Protein AF-A0A2H3B1G1-F1 (afdb_monomer_lite)

Sequence (185 aa):
MVCLNQGTKRAFAKNARSRIRTQRKTIHRVDGSRALELRNPSAGGSNTTQSPPKVAKVDPMIALGVRAKRIEFDFKNYIDTDPVAYTRSLMRKYFSDCVHQGRMDVFTLPLDRLYEWRHSYEEVLAEVLQVEGCTPRRDSVQKAGQPLFDTIRYLEDIWCSVIEGPAALRTAYNKKLLAWQRATQ

Secondary structure (DSSP, 8-state):
--------------------------------------------------PPP------HHHHHHHHHHHHHHHHHHHH-S-HHHHHHHHHHHHHH-TTTTT-THHHHHHHHHHHHHHHHHHHHHHHHHHHH-S-HHHHHHHHHHHHHHHHHHHHHHHHHHHHT-HHHHHHHHHTT-SHHHHTT-

Structure (mmCIF, N/CA/C/O backbone):
data_AF-A0A2H3B1G1-F1
#
_entry.id   AF-A0A2H3B1G1-F1
#
loop_
_atom_site.group_PDB
_atom_site.id
_atom_site.type_symbol
_atom_site.label_atom_id
_atom_site.label_alt_id
_atom_site.label_comp_id
_atom_site.label_asym_id
_atom_site.label_entity_id
_atom_site.label_seq_id
_atom_site.pdbx_PDB_ins_code
_atom_site.Cartn_x
_atom_site.Cartn_y
_atom_site.Cartn_z
_atom_site.occupancy
_atom_site.B_iso_or_equiv
_atom_site.auth_seq_id
_atom_site.auth_comp_id
_atom_site.auth_asym_id
_atom_site.auth_atom_id
_atom_site.pdbx_PDB_model_num
ATOM 1 N N . MET A 1 1 ? -12.309 27.729 3.769 1.00 40.56 1 MET A N 1
ATOM 2 C CA . MET A 1 1 ? -13.686 27.514 3.278 1.00 40.56 1 MET A CA 1
ATOM 3 C C . MET A 1 1 ? -13.783 28.091 1.874 1.00 40.56 1 MET A C 1
ATOM 5 O O . MET A 1 1 ? -13.916 29.296 1.740 1.00 40.56 1 MET A O 1
ATOM 9 N N . VAL A 1 2 ? -13.631 27.253 0.846 1.00 35.31 2 VAL A N 1
ATOM 10 C CA . VAL A 1 2 ? -13.865 27.597 -0.569 1.00 35.31 2 VAL A CA 1
ATOM 11 C C . VAL A 1 2 ? -14.474 26.353 -1.218 1.00 35.31 2 VAL A C 1
ATOM 13 O O . VAL A 1 2 ? -13.995 25.248 -0.970 1.00 35.31 2 VAL A O 1
ATOM 16 N N . CYS A 1 3 ? -15.545 26.524 -1.988 1.00 30.36 3 CYS A N 1
ATOM 17 C CA . CYS A 1 3 ? -16.244 25.452 -2.699 1.00 30.36 3 CYS A CA 1
ATOM 18 C C . CYS A 1 3 ? -16.105 25.630 -4.220 1.00 30.36 3 CYS A C 1
ATOM 20 O O . CYS A 1 3 ? -15.747 26.716 -4.669 1.00 30.36 3 CYS A O 1
ATOM 22 N N . LEU A 1 4 ? -16.527 24.596 -4.967 1.00 36.50 4 LEU A N 1
ATOM 23 C CA . LEU A 1 4 ? -16.663 24.518 -6.437 1.00 36.50 4 LEU A CA 1
ATOM 24 C C . LEU A 1 4 ? -15.325 24.279 -7.175 1.00 36.50 4 LEU A C 1
ATOM 26 O O . LEU A 1 4 ? -14.328 24.935 -6.916 1.00 36.50 4 LEU A O 1
ATOM 30 N N . ASN A 1 5 ? -15.244 23.319 -8.103 1.00 32.81 5 ASN A N 1
ATOM 31 C CA . ASN A 1 5 ? -16.170 23.219 -9.236 1.00 32.81 5 ASN A CA 1
ATOM 32 C C . ASN A 1 5 ? -16.534 21.787 -9.695 1.00 32.81 5 ASN A C 1
ATOM 34 O O . ASN A 1 5 ? -15.877 20.814 -9.339 1.00 32.81 5 ASN A O 1
ATOM 38 N N . GLN A 1 6 ? -17.602 21.679 -10.496 1.00 35.19 6 GLN A N 1
ATOM 39 C CA . GLN A 1 6 ? -18.158 20.428 -11.044 1.00 35.19 6 GLN A CA 1
ATOM 40 C C . GLN A 1 6 ? -17.915 20.280 -12.563 1.00 35.19 6 GLN A C 1
ATOM 42 O O . GLN A 1 6 ? -17.746 21.274 -13.263 1.00 35.19 6 GLN A O 1
ATOM 47 N N . GLY A 1 7 ? -18.047 19.050 -13.084 1.00 32.19 7 GLY A N 1
ATOM 48 C CA . 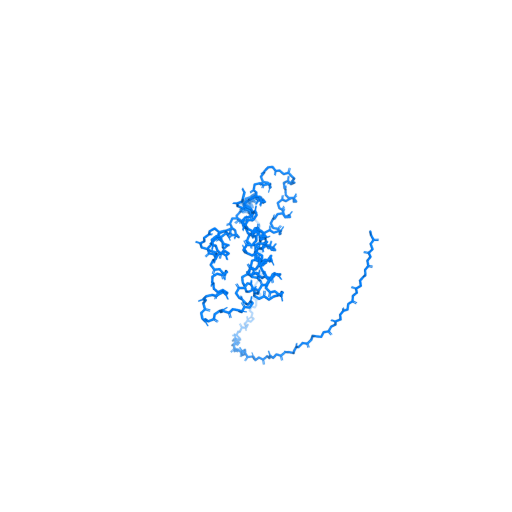GLY A 1 7 ? -18.162 18.731 -14.523 1.00 32.19 7 GLY A CA 1
ATOM 49 C C . GLY A 1 7 ? -16.997 17.874 -15.053 1.00 32.19 7 GLY A C 1
ATOM 50 O O . GLY A 1 7 ? -15.863 18.096 -14.666 1.00 32.19 7 GLY A O 1
ATOM 51 N N . THR A 1 8 ? -17.178 16.884 -15.940 1.00 36.53 8 THR A N 1
ATOM 52 C CA . THR A 1 8 ? -18.291 16.652 -16.888 1.00 36.53 8 THR A CA 1
ATOM 53 C C . THR A 1 8 ? -18.514 15.150 -17.191 1.00 36.53 8 THR A C 1
ATOM 55 O O . THR A 1 8 ? -17.660 14.309 -16.941 1.00 36.53 8 THR A O 1
ATOM 58 N N . LYS A 1 9 ? -19.705 14.813 -17.710 1.00 37.31 9 LYS A N 1
ATOM 59 C CA . LYS A 1 9 ? -20.263 13.461 -17.946 1.00 37.31 9 LYS A CA 1
ATOM 60 C C . LYS A 1 9 ? -19.801 12.798 -19.261 1.00 37.31 9 LYS A C 1
ATOM 62 O O . LYS A 1 9 ? -19.674 13.510 -20.254 1.00 37.31 9 LYS A O 1
ATOM 67 N N . ARG A 1 10 ? -19.795 11.449 -19.306 1.00 36.09 10 ARG A N 1
ATOM 68 C CA . ARG A 1 10 ? -20.425 10.528 -20.314 1.00 36.09 10 ARG A CA 1
ATOM 69 C C . ARG A 1 10 ? -19.930 9.085 -20.047 1.00 36.09 10 ARG A C 1
ATOM 71 O O . ARG A 1 10 ? -18.734 8.860 -20.020 1.00 36.09 10 ARG A O 1
ATOM 78 N N . ALA A 1 11 ? -20.761 8.126 -19.630 1.00 32.47 11 ALA A N 1
ATOM 79 C CA . ALA A 1 11 ? -21.815 7.417 -20.377 1.00 32.47 11 ALA A CA 1
ATOM 80 C C . ALA A 1 11 ? -21.283 6.397 -21.411 1.00 32.47 11 ALA A C 1
ATOM 82 O O . ALA A 1 11 ? -20.937 6.775 -22.525 1.00 32.47 11 ALA A O 1
ATOM 83 N N . PHE A 1 12 ? -21.336 5.103 -21.064 1.00 33.72 12 PHE A N 1
ATOM 84 C CA . PHE A 1 12 ? -21.335 3.979 -22.012 1.00 33.72 12 PHE A CA 1
ATOM 85 C C . PHE A 1 12 ? -22.425 2.958 -21.653 1.00 33.72 12 PHE A C 1
ATOM 87 O O . PHE A 1 12 ? -22.988 2.988 -20.557 1.00 33.72 12 PHE A O 1
ATOM 94 N N . ALA A 1 13 ? -22.825 2.154 -22.639 1.00 36.69 13 ALA A N 1
ATOM 95 C CA . ALA A 1 13 ? -24.194 1.658 -22.741 1.00 36.69 13 ALA A CA 1
ATOM 96 C C . ALA A 1 13 ? -24.445 0.232 -22.216 1.00 36.69 13 ALA A C 1
ATOM 98 O O . ALA A 1 13 ? -23.561 -0.612 -22.102 1.00 36.69 13 ALA A O 1
ATOM 99 N N . LYS A 1 14 ? -25.735 -0.010 -21.961 1.00 35.72 14 LYS A N 1
ATOM 100 C CA . LYS A 1 14 ? -26.373 -1.283 -21.604 1.00 35.72 14 LYS A CA 1
ATOM 101 C C . LYS A 1 14 ? -25.996 -2.417 -22.565 1.00 35.72 14 LYS A C 1
ATOM 103 O O . LYS A 1 14 ? -26.022 -2.222 -23.777 1.00 35.72 14 LYS A O 1
ATOM 108 N N . ASN A 1 15 ? -25.909 -3.640 -22.045 1.00 33.50 15 ASN A N 1
ATOM 109 C CA . ASN A 1 15 ? -26.398 -4.799 -22.790 1.00 33.50 15 ASN A CA 1
ATOM 110 C C . ASN A 1 15 ? -27.059 -5.805 -21.839 1.00 33.50 15 ASN A C 1
ATOM 112 O O . ASN A 1 15 ? -26.590 -6.012 -20.724 1.00 33.50 15 ASN A O 1
ATOM 116 N N . ALA A 1 16 ? -28.181 -6.384 -22.260 1.00 33.97 16 ALA A N 1
ATOM 117 C CA . ALA A 1 16 ? -29.028 -7.229 -21.426 1.00 33.97 16 ALA A CA 1
ATOM 118 C C . ALA A 1 16 ? -29.333 -8.539 -22.151 1.00 33.97 16 ALA A C 1
ATOM 120 O O . ALA A 1 16 ? -29.707 -8.523 -23.323 1.00 33.97 16 ALA A O 1
ATOM 121 N N . ARG A 1 17 ? -29.253 -9.673 -21.445 1.00 34.91 17 ARG A N 1
ATOM 122 C CA . ARG A 1 17 ? -29.875 -10.928 -21.887 1.00 34.91 17 ARG A CA 1
ATOM 123 C C . ARG A 1 17 ? -30.596 -11.605 -20.731 1.00 34.91 17 ARG A C 1
ATOM 125 O O . ARG A 1 17 ? -30.038 -11.828 -19.664 1.00 34.91 17 ARG A O 1
ATOM 132 N N . SER A 1 18 ? -31.868 -11.885 -20.972 1.00 32.12 18 SER A N 1
ATOM 133 C CA . SER A 1 18 ? -32.797 -12.509 -20.042 1.00 32.12 18 SER A CA 1
ATOM 134 C C . SER A 1 18 ? -32.655 -14.031 -20.027 1.00 32.12 18 SER A C 1
ATOM 136 O O . SER A 1 18 ? -32.264 -14.638 -21.024 1.00 32.12 18 SER A O 1
ATOM 138 N N . ARG A 1 19 ? -33.107 -14.654 -18.932 1.00 35.88 19 ARG A N 1
ATOM 139 C CA . ARG A 1 19 ? -33.853 -15.923 -18.976 1.00 35.88 19 ARG A CA 1
ATOM 140 C C . ARG A 1 19 ? -34.669 -16.105 -17.695 1.00 35.88 19 ARG A C 1
ATOM 142 O O . ARG A 1 19 ? -34.191 -16.624 -16.695 1.00 35.88 19 ARG A O 1
ATOM 149 N N . ILE A 1 20 ? -35.926 -15.669 -17.749 1.00 38.38 20 ILE A N 1
ATOM 150 C CA . ILE A 1 20 ? -36.956 -16.050 -16.775 1.00 38.38 20 ILE A CA 1
ATOM 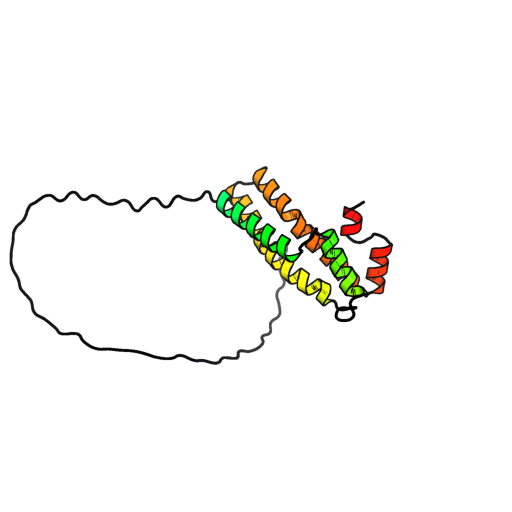151 C C . ILE A 1 20 ? -37.463 -17.438 -17.181 1.00 38.38 20 ILE A C 1
ATOM 153 O O . ILE A 1 20 ? -37.774 -17.647 -18.355 1.00 38.38 20 ILE A O 1
ATOM 157 N N . ARG A 1 21 ? -37.586 -18.376 -16.233 1.00 33.38 21 ARG A N 1
ATOM 158 C CA . ARG A 1 21 ? -38.324 -19.629 -16.450 1.00 33.38 21 ARG A CA 1
ATOM 159 C C . ARG A 1 21 ? -39.457 -19.746 -15.437 1.00 33.38 21 ARG A C 1
ATOM 161 O O . ARG A 1 21 ? -39.240 -19.962 -14.252 1.00 33.38 21 ARG A O 1
ATOM 168 N N . THR A 1 22 ? -40.668 -19.571 -15.943 1.00 34.38 22 THR A N 1
ATOM 169 C CA . THR A 1 22 ? -41.932 -19.617 -15.208 1.00 34.38 22 THR A CA 1
ATOM 170 C C . THR A 1 22 ? -42.255 -21.027 -14.717 1.00 34.38 22 THR A C 1
ATOM 172 O O . THR A 1 22 ? -42.215 -21.959 -15.517 1.00 34.38 22 THR A O 1
ATOM 175 N N . GLN A 1 23 ? -42.734 -21.162 -13.477 1.00 36.22 23 GLN A N 1
ATOM 176 C CA . GLN A 1 23 ? -43.842 -22.074 -13.167 1.00 36.22 23 GLN A CA 1
ATOM 177 C C . GLN A 1 23 ? -44.813 -21.414 -12.178 1.00 36.22 23 GLN A C 1
ATOM 179 O O . GLN A 1 23 ? -44.450 -21.064 -11.061 1.00 36.22 23 GLN A O 1
ATOM 184 N N . ARG A 1 24 ? -46.068 -21.255 -12.612 1.00 35.94 24 ARG A N 1
ATOM 185 C CA . ARG A 1 24 ? -47.236 -21.058 -11.742 1.00 35.94 24 ARG A CA 1
ATOM 186 C C . ARG A 1 24 ? -47.949 -22.403 -11.627 1.00 35.94 24 ARG A C 1
ATOM 188 O O . ARG A 1 24 ? -48.103 -23.075 -12.645 1.00 35.94 24 ARG A O 1
ATOM 195 N N . LYS A 1 25 ? -48.475 -22.733 -10.446 1.00 36.16 25 LYS A N 1
ATOM 196 C CA . LYS A 1 25 ? -49.531 -23.744 -10.311 1.00 36.16 25 LYS A CA 1
ATOM 197 C C . LYS A 1 25 ? -50.604 -23.278 -9.318 1.00 36.16 25 LYS A C 1
ATOM 199 O O . LYS A 1 25 ? -50.438 -23.359 -8.109 1.00 36.16 25 LYS A O 1
ATOM 204 N N . THR A 1 26 ? -51.680 -22.734 -9.876 1.00 37.62 26 THR A N 1
ATOM 205 C CA . THR A 1 26 ? -53.036 -22.611 -9.300 1.00 37.62 26 THR A CA 1
ATOM 206 C C . THR A 1 26 ? -53.774 -23.953 -9.552 1.00 37.62 26 THR A C 1
ATOM 208 O O . THR A 1 26 ? -53.271 -24.754 -10.338 1.00 37.62 26 THR A O 1
ATOM 211 N N . ILE A 1 27 ? -54.924 -24.334 -8.978 1.00 38.75 27 ILE A N 1
ATOM 212 C CA . ILE A 1 27 ? -55.975 -23.710 -8.134 1.00 38.75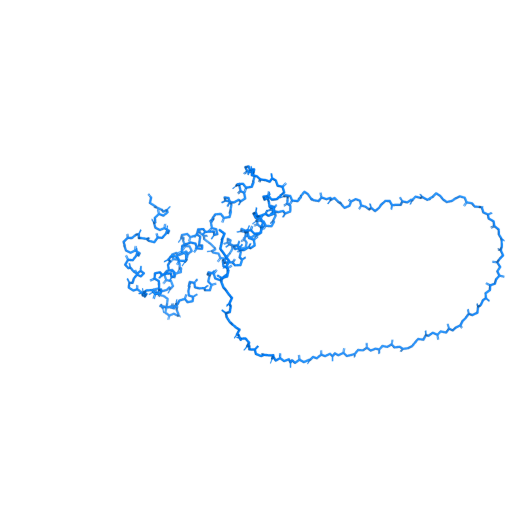 27 ILE A CA 1
ATOM 213 C C . ILE A 1 27 ? -56.245 -24.710 -6.955 1.00 38.75 27 ILE A C 1
ATOM 215 O O . ILE A 1 27 ? -55.791 -25.846 -7.037 1.00 38.75 27 ILE A O 1
ATOM 219 N N . HIS A 1 28 ? -56.825 -24.378 -5.790 1.00 31.70 28 HIS A N 1
ATOM 220 C CA . HIS A 1 28 ? -58.281 -24.374 -5.538 1.00 31.70 28 HIS A CA 1
ATOM 221 C C . HIS A 1 28 ? -58.646 -23.742 -4.180 1.00 31.70 28 HIS A C 1
ATOM 223 O O . HIS A 1 28 ? -58.172 -24.172 -3.133 1.00 31.70 28 HIS A O 1
ATOM 229 N N . ARG A 1 29 ? -59.572 -22.773 -4.210 1.00 38.09 29 ARG A N 1
ATOM 230 C CA . ARG A 1 29 ? -60.494 -22.495 -3.097 1.00 38.09 29 ARG A CA 1
ATOM 231 C C . ARG A 1 29 ? -61.675 -23.459 -3.216 1.00 38.09 29 ARG A C 1
ATOM 233 O O . ARG A 1 29 ? -62.168 -23.659 -4.325 1.00 38.09 29 ARG A O 1
ATOM 240 N N . VAL A 1 30 ? -62.165 -23.954 -2.085 1.00 38.44 30 VAL A N 1
ATOM 241 C CA . VAL A 1 30 ? -63.553 -24.400 -1.924 1.00 38.44 30 VAL A CA 1
ATOM 242 C C . VAL A 1 30 ? -64.118 -23.639 -0.730 1.00 38.44 30 VAL A C 1
ATOM 244 O O . VAL A 1 30 ? -63.452 -23.511 0.297 1.00 38.44 30 VAL A O 1
ATOM 247 N N . ASP A 1 31 ? -65.295 -23.059 -0.933 1.00 40.84 31 ASP A N 1
ATOM 248 C CA . ASP A 1 31 ? -66.056 -22.307 0.065 1.00 40.84 31 ASP A CA 1
ATOM 249 C C . ASP A 1 31 ? -66.841 -23.278 0.966 1.00 40.84 31 ASP A C 1
ATOM 251 O O . ASP A 1 31 ? -67.176 -24.380 0.527 1.00 40.84 31 ASP A O 1
ATOM 255 N N . GLY A 1 32 ? -67.108 -22.918 2.224 1.00 33.94 32 GLY A N 1
ATOM 256 C CA . GLY A 1 32 ? -67.465 -23.921 3.237 1.00 33.94 32 GLY A CA 1
ATOM 257 C C . GLY A 1 32 ? -68.030 -23.392 4.554 1.00 33.94 32 GLY A C 1
ATOM 258 O O . GLY A 1 32 ? -67.445 -23.633 5.600 1.00 33.94 32 GLY A O 1
ATOM 259 N N . SER A 1 33 ? -69.173 -22.709 4.470 1.00 39.25 33 SER A N 1
ATOM 260 C CA . SER A 1 33 ? -70.272 -22.627 5.455 1.00 39.25 33 SER A CA 1
ATOM 261 C C . SER A 1 33 ? -70.010 -22.496 6.971 1.00 39.25 33 SER A C 1
ATOM 263 O O . SER A 1 33 ? -69.391 -23.320 7.634 1.00 39.25 33 SER A O 1
ATOM 265 N N . ARG A 1 34 ? -70.698 -21.499 7.544 1.00 42.62 34 ARG A N 1
ATOM 266 C CA . ARG A 1 34 ? -70.934 -21.261 8.982 1.00 42.62 34 ARG A CA 1
ATOM 267 C C . ARG A 1 34 ? -71.321 -22.514 9.789 1.00 42.62 34 ARG A C 1
ATOM 269 O O . ARG A 1 34 ? -72.229 -23.238 9.392 1.00 42.62 34 ARG A O 1
ATOM 276 N N . ALA A 1 35 ? -70.835 -22.567 11.029 1.00 38.06 35 ALA A N 1
ATOM 277 C CA . ALA A 1 35 ? -71.589 -23.064 12.182 1.00 38.06 35 ALA A CA 1
ATOM 278 C C . ALA A 1 35 ? -71.460 -22.057 13.345 1.00 38.06 35 ALA A C 1
ATOM 280 O O . ALA A 1 35 ? -70.411 -21.434 13.514 1.00 38.06 35 ALA A O 1
ATOM 281 N N . LEU A 1 36 ? -72.545 -21.851 14.095 1.00 45.59 36 LEU A N 1
ATOM 282 C CA . LEU A 1 36 ? -72.667 -20.896 15.204 1.00 45.59 36 LEU A CA 1
ATOM 283 C C . LEU A 1 36 ? -73.111 -21.662 16.458 1.00 45.59 36 LEU A C 1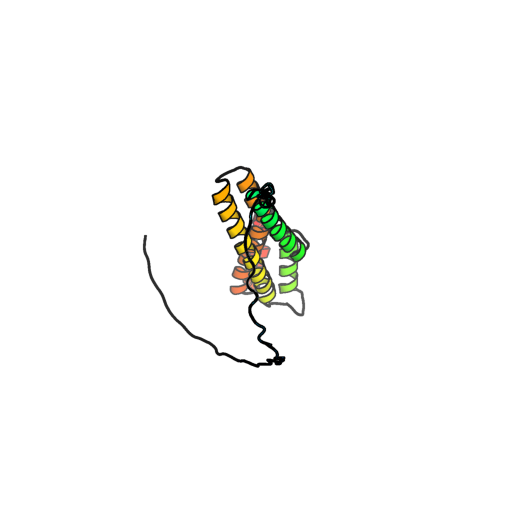
ATOM 285 O O . LEU A 1 36 ? -74.284 -21.997 16.562 1.00 45.59 36 LEU A O 1
ATOM 289 N N . GLU A 1 37 ? -72.205 -21.881 17.410 1.00 39.75 37 GLU A N 1
ATOM 290 C CA . GLU A 1 37 ? -72.508 -22.300 18.790 1.00 39.75 37 GLU A CA 1
ATOM 291 C C . GLU A 1 37 ? -71.512 -21.558 19.705 1.00 39.75 37 GLU A C 1
ATOM 293 O O . GLU A 1 37 ? -70.307 -21.604 19.483 1.00 39.75 37 GLU A O 1
ATOM 298 N N . LEU A 1 38 ? -71.954 -20.560 20.476 1.00 36.19 38 LEU A N 1
ATOM 299 C CA . LEU A 1 38 ? -72.588 -20.624 21.804 1.00 36.19 38 LEU A CA 1
ATOM 300 C C . LEU A 1 38 ? -71.578 -20.676 22.976 1.00 36.19 38 LEU A C 1
ATOM 302 O O . LEU A 1 38 ? -70.715 -21.537 23.058 1.00 36.19 38 LEU A O 1
ATOM 306 N N . ARG A 1 39 ? -71.745 -19.687 23.872 1.00 36.47 39 ARG A N 1
ATOM 307 C CA . ARG A 1 39 ? -71.295 -19.549 25.281 1.00 36.47 39 ARG A CA 1
ATOM 308 C C . ARG A 1 39 ? -70.820 -20.849 25.976 1.00 36.47 39 ARG A C 1
ATOM 310 O O . ARG A 1 39 ? -71.464 -21.874 25.828 1.00 36.47 39 ARG A O 1
ATOM 317 N N . ASN A 1 40 ? -69.844 -20.851 26.898 1.00 42.78 40 ASN A N 1
ATOM 318 C CA . ASN A 1 40 ? -69.600 -19.886 27.997 1.00 42.78 40 ASN A CA 1
ATOM 319 C C . ASN A 1 40 ? -68.160 -20.044 28.611 1.00 42.78 40 ASN A C 1
ATOM 321 O O . ASN A 1 40 ? -67.376 -20.818 28.069 1.00 42.78 40 ASN A O 1
ATOM 325 N N . PRO A 1 41 ? -67.757 -19.305 29.677 1.00 59.38 41 PRO A N 1
ATOM 326 C CA . PRO A 1 41 ? -66.338 -19.043 29.989 1.00 59.38 41 PRO A CA 1
ATOM 327 C C . PRO A 1 41 ? -65.686 -19.908 31.094 1.00 59.38 41 PRO A C 1
ATOM 329 O O . PRO A 1 41 ? -66.362 -20.605 31.844 1.00 59.38 41 PRO A O 1
ATOM 332 N N . SER A 1 42 ? -64.380 -19.652 31.285 1.00 42.00 42 SER A N 1
ATOM 333 C CA . SER A 1 42 ? -63.558 -19.861 32.499 1.00 42.00 42 SER A CA 1
ATOM 334 C C . SER A 1 42 ? -62.736 -21.155 32.612 1.00 42.00 42 SER A C 1
ATOM 336 O O . SER A 1 42 ? -63.229 -22.192 33.039 1.00 42.00 42 SER A O 1
ATOM 338 N N . ALA A 1 43 ? -61.428 -21.030 32.359 1.00 36.53 43 ALA A N 1
ATOM 339 C CA . ALA A 1 43 ? -60.353 -21.696 33.103 1.00 36.53 43 ALA A CA 1
ATOM 340 C C . ALA A 1 43 ? -59.039 -20.927 32.862 1.00 36.53 43 ALA A C 1
ATOM 342 O O . ALA A 1 43 ? -58.790 -20.458 31.751 1.00 36.53 43 ALA A O 1
ATOM 343 N N . GLY A 1 44 ? -58.218 -20.741 33.898 1.00 44.41 44 GLY A N 1
ATOM 344 C CA . GLY A 1 44 ? -57.012 -19.916 33.810 1.00 44.41 44 GLY A CA 1
ATOM 345 C C . GLY A 1 44 ? -55.892 -20.565 32.993 1.00 44.41 44 GLY A C 1
ATOM 346 O O . GLY A 1 44 ? -55.482 -21.685 33.281 1.00 44.41 44 GLY A O 1
ATOM 347 N N . GLY A 1 45 ? -55.345 -19.822 32.031 1.00 34.62 45 GLY A N 1
ATOM 348 C CA . GLY A 1 45 ? -54.046 -20.094 31.421 1.00 34.62 45 GLY A CA 1
ATOM 349 C C . GLY A 1 45 ? -53.117 -18.919 31.696 1.00 34.62 45 GLY A C 1
ATOM 350 O O . GLY A 1 45 ? -53.399 -17.804 31.261 1.00 34.62 45 GLY A O 1
ATOM 351 N N . SER A 1 46 ? -52.030 -19.144 32.438 1.00 42.25 46 SER A N 1
ATOM 352 C CA . SER A 1 46 ? -51.022 -18.107 32.671 1.00 42.25 46 SER A CA 1
ATOM 353 C C . SER A 1 46 ? -50.458 -17.620 31.342 1.00 42.25 46 SER A C 1
ATOM 355 O O . SER A 1 46 ? -49.871 -18.402 30.593 1.00 42.25 46 SER A O 1
ATOM 357 N N . ASN A 1 47 ? -50.566 -16.315 31.088 1.00 38.78 47 ASN A N 1
ATOM 358 C CA . ASN A 1 47 ? -49.826 -15.646 30.025 1.00 38.78 47 ASN A CA 1
ATOM 359 C C . ASN A 1 47 ? -48.335 -15.630 30.391 1.00 38.78 47 ASN A C 1
ATOM 361 O O . ASN A 1 47 ? -47.796 -14.609 30.819 1.00 38.78 47 ASN A O 1
ATOM 365 N N . THR A 1 48 ? -47.655 -16.763 30.214 1.00 45.72 48 THR A N 1
ATOM 366 C CA . THR A 1 48 ? -46.195 -16.808 30.169 1.00 45.72 48 THR A CA 1
ATOM 367 C C . THR A 1 48 ? -45.771 -16.180 28.850 1.00 45.72 48 THR A C 1
ATOM 369 O O . THR A 1 48 ? -45.463 -16.869 27.878 1.00 45.72 48 THR A O 1
ATOM 372 N N . THR A 1 49 ? -45.794 -14.847 28.811 1.00 46.31 49 THR A N 1
ATOM 373 C CA . THR A 1 49 ? -45.186 -14.052 27.750 1.00 46.31 49 THR A CA 1
ATOM 374 C C . THR A 1 49 ? -43.715 -14.437 27.696 1.00 46.31 49 THR A C 1
ATOM 376 O O . THR A 1 49 ? -42.913 -13.941 28.488 1.00 46.31 49 THR A O 1
ATOM 379 N N . GLN A 1 50 ? -43.359 -15.350 26.789 1.00 52.50 50 GLN A N 1
ATOM 380 C CA . GLN A 1 50 ? -41.967 -15.633 26.478 1.00 52.50 50 GLN A CA 1
ATOM 381 C C . GLN A 1 50 ? -41.367 -14.335 25.951 1.00 52.50 50 GLN A C 1
ATOM 383 O O . GLN A 1 50 ? -41.616 -13.921 24.818 1.00 52.50 50 GLN A O 1
ATOM 388 N N . SER A 1 51 ? -40.601 -13.667 26.809 1.00 61.03 51 SER A N 1
ATOM 389 C CA . SER A 1 51 ? -39.739 -12.576 26.396 1.00 61.03 51 SER A CA 1
ATOM 390 C C . SER A 1 51 ? -38.848 -13.098 25.265 1.00 61.03 51 SER A C 1
ATOM 392 O O . SER A 1 51 ? -38.300 -14.199 25.395 1.00 61.03 51 SER A O 1
ATOM 394 N N . PRO A 1 52 ? -38.705 -12.359 24.146 1.00 63.09 52 PRO A N 1
ATOM 395 C CA . PRO A 1 52 ? -37.831 -12.784 23.064 1.00 63.09 52 PRO A CA 1
ATOM 396 C C . PRO A 1 52 ? -36.446 -13.099 23.636 1.00 63.09 52 PRO A C 1
ATOM 398 O O . PRO A 1 52 ? -35.985 -12.345 24.506 1.00 63.09 52 PRO A O 1
ATOM 401 N N . PRO A 1 53 ? -35.779 -14.181 23.193 1.00 61.81 53 PRO A N 1
ATOM 402 C CA . PRO A 1 53 ? -34.452 -14.506 23.692 1.00 61.81 53 PRO A CA 1
ATOM 403 C C . PRO A 1 53 ? -33.570 -13.270 23.533 1.00 61.81 53 PRO A C 1
ATOM 405 O O . PRO A 1 53 ? -33.478 -12.710 22.438 1.00 61.81 53 PRO A O 1
ATOM 408 N N . LYS A 1 54 ? -32.965 -12.808 24.638 1.00 61.41 54 LYS A N 1
ATOM 409 C CA . LYS A 1 54 ? -32.043 -11.668 24.617 1.00 61.41 54 LYS A CA 1
ATOM 410 C C . LYS A 1 54 ? -30.904 -12.017 23.666 1.00 61.41 54 LYS A C 1
ATOM 412 O O . LYS A 1 54 ? -29.964 -12.704 24.059 1.00 61.41 54 LYS A O 1
ATOM 417 N N . VAL A 1 55 ? -30.982 -11.522 22.432 1.00 59.69 55 VAL A N 1
ATOM 418 C CA . VAL A 1 55 ? -29.849 -11.512 21.512 1.00 59.69 55 VAL A CA 1
ATOM 419 C C . VAL A 1 55 ? -28.751 -10.754 22.240 1.00 59.69 55 VAL A C 1
ATOM 421 O O . VAL A 1 55 ? -28.904 -9.563 22.529 1.00 59.69 55 VAL A O 1
ATOM 424 N N . ALA A 1 56 ? -27.689 -11.464 22.618 1.00 59.94 56 ALA A N 1
ATOM 425 C CA . ALA A 1 56 ? -26.556 -10.855 23.285 1.00 59.94 56 ALA A CA 1
ATOM 426 C C . ALA A 1 56 ? -26.009 -9.775 22.348 1.00 59.94 56 ALA A C 1
ATOM 428 O O . ALA A 1 56 ? -25.524 -10.081 21.258 1.00 59.94 56 ALA A O 1
ATOM 429 N N . LYS A 1 57 ? -26.144 -8.505 22.746 1.00 73.06 57 LYS A N 1
ATOM 430 C CA . LYS A 1 57 ? -25.533 -7.400 22.011 1.00 73.06 57 LYS A CA 1
ATOM 431 C C . LYS A 1 57 ? -24.026 -7.592 22.114 1.00 73.06 57 LYS A C 1
ATOM 433 O O . LYS A 1 57 ? -23.451 -7.350 23.171 1.00 73.06 57 LYS A O 1
ATOM 438 N N . VAL A 1 58 ? -23.422 -8.079 21.033 1.00 77.38 58 VAL A N 1
ATOM 439 C CA . VAL A 1 58 ? -21.968 -8.127 20.884 1.00 77.38 58 VAL A CA 1
ATOM 440 C C . VAL A 1 58 ? -21.453 -6.704 21.076 1.00 77.38 58 VAL A C 1
ATOM 442 O O . VAL A 1 58 ? -22.013 -5.770 20.500 1.00 77.38 58 VAL A O 1
ATOM 445 N N . ASP A 1 59 ? -20.421 -6.544 21.905 1.00 88.62 59 ASP A N 1
ATOM 446 C CA . ASP A 1 59 ? -19.720 -5.270 22.072 1.00 88.62 59 ASP A CA 1
ATOM 447 C C . ASP A 1 59 ? -19.335 -4.734 20.676 1.00 88.62 59 ASP A C 1
ATOM 449 O O . ASP A 1 59 ? -18.626 -5.438 19.940 1.00 88.62 59 ASP A O 1
ATOM 453 N N . PRO A 1 60 ? -19.793 -3.526 20.281 1.00 90.12 60 PRO A N 1
ATOM 454 C CA . PRO A 1 60 ? -19.472 -2.943 18.982 1.00 90.12 60 PRO A CA 1
ATOM 455 C C . PRO A 1 60 ? -17.970 -2.943 18.689 1.00 90.12 60 PRO A C 1
ATOM 457 O O . PRO A 1 60 ? -17.564 -3.198 17.556 1.00 90.12 60 PRO A O 1
ATOM 460 N N . MET A 1 61 ? -17.129 -2.756 19.709 1.00 91.25 61 MET A N 1
ATOM 461 C CA . MET A 1 61 ? -15.683 -2.746 19.535 1.00 91.25 61 MET A CA 1
ATOM 462 C C . MET A 1 61 ? -15.085 -4.147 19.329 1.00 91.25 61 MET A C 1
ATOM 464 O O . MET A 1 61 ? -14.068 -4.289 18.647 1.00 91.25 61 MET A O 1
ATOM 468 N N . ILE A 1 62 ? -15.722 -5.211 19.834 1.00 91.38 62 ILE A N 1
ATOM 469 C CA . ILE A 1 62 ? -15.354 -6.590 19.464 1.00 91.38 62 ILE A CA 1
ATOM 470 C C . ILE A 1 62 ? -15.673 -6.828 17.983 1.00 91.38 62 ILE A C 1
ATOM 472 O O . ILE A 1 62 ? -14.824 -7.338 17.252 1.00 91.38 62 ILE A O 1
ATOM 476 N N . ALA A 1 63 ? -16.852 -6.407 17.511 1.00 93.88 63 ALA A N 1
ATOM 477 C CA . ALA A 1 63 ? -17.234 -6.549 16.104 1.00 93.88 63 ALA A CA 1
ATOM 478 C C . ALA A 1 63 ? -16.299 -5.764 15.158 1.00 93.88 63 ALA A C 1
ATOM 480 O O . ALA A 1 63 ? -15.867 -6.292 14.129 1.00 93.88 63 ALA A O 1
ATOM 481 N N . LEU A 1 64 ? -15.922 -4.537 15.531 1.00 95.19 64 LEU A N 1
ATOM 482 C CA . LEU A 1 64 ? -14.950 -3.719 14.797 1.00 95.19 64 LEU A CA 1
ATOM 483 C C . LEU A 1 64 ? -13.543 -4.331 14.809 1.00 95.19 64 LEU A C 1
ATOM 485 O O . LEU A 1 64 ? -12.894 -4.393 13.765 1.00 95.19 64 LEU A O 1
ATOM 489 N N . GLY A 1 65 ? -13.096 -4.865 15.949 1.00 94.88 65 GLY A N 1
ATOM 490 C CA . GLY A 1 65 ? -11.825 -5.587 16.053 1.00 94.88 65 GLY A CA 1
ATOM 491 C C . GLY A 1 65 ? -11.757 -6.817 15.140 1.00 94.88 65 GLY A C 1
ATOM 492 O O . GLY A 1 65 ? -10.734 -7.047 14.495 1.00 94.88 65 GLY A O 1
ATOM 493 N N . VAL A 1 66 ? -12.856 -7.572 15.020 1.00 96.12 66 VAL A N 1
ATOM 494 C CA . VAL A 1 66 ? -12.964 -8.707 14.085 1.00 96.12 66 VAL A CA 1
ATOM 495 C C . VAL A 1 66 ? -12.898 -8.239 12.626 1.00 96.12 66 VAL A C 1
ATOM 497 O O . VAL A 1 66 ? -12.180 -8.852 11.834 1.00 96.12 66 VAL A O 1
ATOM 500 N N . ARG A 1 67 ? -13.569 -7.133 12.264 1.00 97.38 67 ARG A N 1
ATOM 501 C CA . ARG A 1 67 ? -13.476 -6.536 10.914 1.00 97.38 67 ARG A CA 1
ATOM 502 C C . ARG A 1 67 ? -12.048 -6.100 10.578 1.00 97.38 67 ARG A C 1
ATOM 504 O O . ARG A 1 67 ? -11.531 -6.510 9.541 1.00 97.38 67 ARG A O 1
ATOM 511 N N . ALA A 1 68 ? -11.383 -5.358 11.468 1.00 97.38 68 ALA A N 1
ATOM 512 C CA . ALA A 1 68 ? -9.984 -4.953 11.296 1.00 97.38 68 ALA A CA 1
ATOM 513 C C . ALA A 1 68 ? -9.062 -6.166 11.079 1.00 97.38 68 ALA A C 1
ATOM 515 O O . ALA A 1 68 ? -8.301 -6.214 10.112 1.00 97.38 68 ALA A O 1
ATOM 516 N N . LYS A 1 69 ? -9.180 -7.188 11.940 1.00 97.69 69 LYS A N 1
ATOM 517 C CA . LYS A 1 69 ? -8.373 -8.413 11.852 1.00 97.69 69 LYS A CA 1
ATOM 518 C C . LYS A 1 69 ? -8.637 -9.211 10.580 1.00 97.69 69 LYS A C 1
ATOM 520 O O . LYS A 1 69 ? -7.704 -9.820 10.061 1.00 97.69 69 LYS A O 1
ATOM 525 N N . ARG A 1 70 ? -9.865 -9.188 10.051 1.00 98.19 70 ARG A N 1
ATOM 526 C CA . ARG A 1 70 ? -10.174 -9.829 8.771 1.00 98.19 70 ARG A CA 1
ATOM 527 C C . ARG A 1 70 ? -9.479 -9.132 7.601 1.00 98.19 70 ARG A C 1
ATOM 529 O O . ARG A 1 70 ? -8.869 -9.818 6.789 1.00 98.19 70 ARG A O 1
ATOM 536 N N . ILE A 1 71 ? -9.498 -7.798 7.561 1.00 98.12 71 ILE A N 1
ATOM 537 C CA . ILE A 1 71 ? -8.794 -7.021 6.528 1.00 98.12 71 ILE A CA 1
ATOM 538 C C . ILE A 1 71 ? -7.277 -7.250 6.624 1.00 98.12 71 ILE A C 1
ATOM 540 O 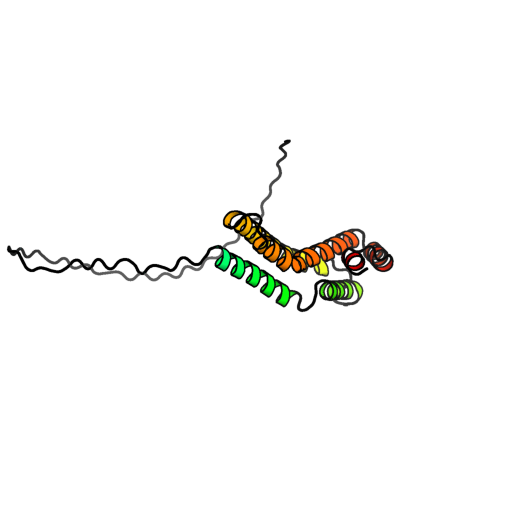O . ILE A 1 71 ? -6.641 -7.526 5.613 1.00 98.12 71 ILE A O 1
ATOM 544 N N . GLU A 1 72 ? -6.698 -7.227 7.834 1.00 97.44 72 GLU A N 1
ATOM 545 C CA . GLU A 1 72 ? -5.279 -7.563 8.048 1.00 97.44 72 GLU A CA 1
ATOM 546 C C . GLU A 1 72 ? -4.912 -8.960 7.528 1.00 97.44 72 GLU A C 1
ATOM 548 O O . GLU A 1 72 ? -3.818 -9.144 6.997 1.00 97.44 72 GLU A O 1
ATOM 553 N N . PHE A 1 73 ? -5.786 -9.950 7.727 1.00 97.25 73 PHE A N 1
ATOM 554 C CA . PHE A 1 73 ? -5.577 -11.328 7.286 1.00 97.25 73 PHE A CA 1
ATOM 555 C C . PHE A 1 73 ? -5.649 -11.449 5.760 1.00 97.25 73 PHE A C 1
ATOM 557 O O . PHE A 1 73 ? -4.728 -11.990 5.151 1.00 97.25 73 PHE A O 1
ATOM 564 N N . ASP A 1 74 ? -6.692 -10.891 5.139 1.00 97.81 74 ASP A N 1
ATOM 565 C CA . ASP A 1 74 ? -6.865 -10.924 3.684 1.00 97.81 74 ASP A CA 1
ATOM 566 C C . ASP A 1 74 ? -5.718 -10.172 2.967 1.00 97.81 74 ASP A C 1
ATOM 568 O O . ASP A 1 74 ? -5.211 -10.656 1.955 1.00 97.81 74 ASP A O 1
ATOM 572 N N . PHE A 1 75 ? -5.231 -9.058 3.535 1.00 97.88 75 PHE A N 1
ATOM 573 C CA . PHE A 1 75 ? -4.027 -8.349 3.076 1.00 97.88 75 PHE A CA 1
ATOM 574 C C . PHE A 1 75 ? -2.749 -9.198 3.205 1.00 97.88 75 PHE A C 1
ATOM 576 O O . PHE A 1 75 ? -1.999 -9.323 2.236 1.00 97.88 75 PHE A O 1
ATOM 583 N N . LYS A 1 76 ? -2.492 -9.808 4.373 1.00 96.56 76 LYS A N 1
ATOM 584 C CA . LYS A 1 76 ? -1.281 -10.624 4.605 1.00 96.56 76 LYS A CA 1
ATOM 585 C C . LYS A 1 76 ? -1.212 -11.819 3.656 1.00 96.56 76 LYS A C 1
ATOM 587 O O . LYS A 1 76 ? -0.160 -12.058 3.076 1.00 96.56 76 LYS A O 1
ATOM 592 N N . ASN A 1 77 ? -2.334 -12.503 3.436 1.00 97.00 77 ASN A N 1
ATOM 593 C CA . ASN A 1 77 ? -2.420 -13.623 2.493 1.00 97.00 77 ASN A CA 1
ATOM 594 C C . ASN A 1 77 ? -2.198 -13.200 1.032 1.00 97.00 77 ASN A C 1
ATOM 596 O O . ASN A 1 77 ? -1.811 -14.022 0.210 1.00 97.00 77 ASN A O 1
ATOM 600 N N . TYR A 1 78 ? -2.473 -11.939 0.688 1.00 97.19 78 TYR A N 1
ATOM 601 C CA . TYR A 1 78 ? -2.279 -11.422 -0.666 1.00 97.19 78 TYR A CA 1
ATOM 602 C C . TYR A 1 78 ? -0.825 -11.045 -0.962 1.00 97.19 78 TYR A C 1
ATOM 604 O O . TYR A 1 78 ? -0.350 -11.284 -2.073 1.00 97.19 78 TYR A O 1
ATOM 612 N N . ILE A 1 79 ? -0.119 -10.458 0.011 1.00 96.00 79 ILE A N 1
ATOM 613 C CA . ILE A 1 79 ? 1.297 -10.103 -0.164 1.00 96.00 79 ILE A CA 1
ATOM 614 C C . ILE A 1 79 ? 2.262 -11.254 0.164 1.00 96.00 79 ILE A C 1
ATOM 616 O O . ILE A 1 79 ? 3.410 -11.208 -0.280 1.00 96.00 79 ILE A O 1
ATOM 620 N N . ASP A 1 80 ? 1.811 -12.257 0.933 1.00 92.81 80 ASP A N 1
ATOM 621 C CA . ASP A 1 80 ? 2.512 -13.503 1.330 1.00 92.81 80 ASP A CA 1
ATOM 622 C C . ASP A 1 80 ? 3.879 -13.309 2.033 1.00 92.81 80 ASP A C 1
ATOM 624 O O . ASP A 1 80 ? 4.600 -14.246 2.362 1.00 92.81 80 ASP A O 1
ATOM 628 N N . THR A 1 81 ? 4.266 -12.057 2.270 1.00 93.12 81 THR A N 1
ATOM 629 C CA . THR A 1 81 ? 5.591 -11.618 2.720 1.00 93.12 81 THR A CA 1
ATOM 630 C C . THR A 1 81 ? 5.454 -10.304 3.504 1.00 93.12 81 THR A C 1
ATOM 632 O O . THR A 1 81 ? 4.343 -9.836 3.752 1.00 93.12 81 THR A O 1
ATOM 635 N N . ASP A 1 82 ? 6.555 -9.684 3.933 1.00 94.38 82 ASP A N 1
ATOM 636 C CA . ASP A 1 82 ? 6.505 -8.321 4.476 1.00 94.38 82 ASP A CA 1
ATOM 637 C C . ASP A 1 82 ? 6.353 -7.257 3.356 1.00 94.38 82 ASP A C 1
ATOM 639 O O . ASP A 1 82 ? 6.737 -7.513 2.210 1.00 94.38 82 ASP A O 1
ATOM 643 N N . PRO A 1 83 ? 5.850 -6.039 3.656 1.00 95.88 83 PRO A N 1
ATOM 644 C CA . PRO A 1 83 ? 5.680 -4.959 2.674 1.00 95.88 83 PRO A CA 1
ATOM 645 C C . PRO A 1 83 ? 6.913 -4.642 1.817 1.00 95.88 83 PRO A C 1
ATOM 647 O O . PRO A 1 83 ? 6.786 -4.284 0.643 1.00 95.88 83 PRO A O 1
ATOM 650 N N . VAL A 1 84 ? 8.120 -4.763 2.380 1.00 95.25 84 VAL A N 1
ATOM 651 C CA . VAL A 1 84 ? 9.370 -4.467 1.675 1.00 95.25 84 VAL A CA 1
ATOM 652 C C . VAL A 1 84 ? 9.742 -5.643 0.771 1.00 95.25 84 VAL A C 1
ATOM 654 O O . VAL A 1 84 ? 10.047 -5.423 -0.400 1.00 95.25 84 VAL A O 1
ATOM 657 N N . ALA A 1 85 ? 9.675 -6.891 1.242 1.00 95.50 85 ALA A N 1
ATOM 658 C CA . ALA A 1 85 ? 9.883 -8.070 0.396 1.00 95.50 85 ALA A CA 1
ATOM 659 C C . ALA A 1 85 ? 8.879 -8.142 -0.769 1.00 95.50 85 ALA A C 1
ATOM 661 O O . ALA A 1 85 ? 9.298 -8.327 -1.918 1.00 95.50 85 ALA A O 1
ATOM 662 N N . TYR A 1 86 ? 7.593 -7.894 -0.506 1.00 97.06 86 TYR A N 1
ATOM 663 C CA . TYR A 1 86 ? 6.547 -7.842 -1.527 1.00 97.06 86 TYR A CA 1
ATOM 664 C C . TYR A 1 86 ? 6.875 -6.814 -2.615 1.00 97.06 86 TYR A C 1
ATOM 666 O O . TYR A 1 86 ? 6.938 -7.148 -3.803 1.00 97.06 86 TYR A O 1
ATOM 674 N N . THR A 1 87 ? 7.214 -5.588 -2.211 1.00 95.81 87 THR A N 1
ATOM 675 C CA . THR A 1 87 ? 7.610 -4.512 -3.130 1.00 95.81 87 THR A CA 1
ATOM 676 C C . THR A 1 87 ? 8.872 -4.880 -3.939 1.00 95.81 87 THR A C 1
ATOM 678 O O . THR A 1 87 ? 8.977 -4.537 -5.120 1.00 95.81 87 THR A O 1
ATOM 681 N N . ARG A 1 88 ? 9.813 -5.662 -3.371 1.00 94.44 88 ARG A N 1
ATOM 682 C CA . ARG A 1 88 ? 11.021 -6.139 -4.088 1.00 94.44 88 ARG A CA 1
ATOM 683 C C . ARG A 1 88 ? 10.645 -7.154 -5.158 1.00 94.44 88 ARG A C 1
ATOM 685 O O . ARG A 1 88 ? 11.271 -7.164 -6.218 1.00 94.44 88 ARG A O 1
ATOM 692 N N . SER A 1 89 ? 9.626 -7.975 -4.905 1.00 95.31 89 SER A N 1
ATOM 693 C CA . SER A 1 89 ? 9.105 -8.922 -5.891 1.00 95.31 89 SER A CA 1
ATOM 694 C C . SER A 1 89 ? 8.498 -8.200 -7.102 1.00 95.31 89 SER A C 1
ATOM 696 O O . SER A 1 89 ? 8.823 -8.553 -8.235 1.00 95.31 89 SER A O 1
ATOM 698 N N . LEU A 1 90 ? 7.713 -7.134 -6.888 1.00 95.25 90 LEU A N 1
ATOM 699 C CA . LEU A 1 90 ? 7.109 -6.346 -7.970 1.00 95.25 90 LEU A CA 1
ATOM 700 C C . LEU A 1 90 ? 8.164 -5.581 -8.779 1.00 95.25 90 LEU A C 1
ATOM 702 O O . LEU A 1 90 ? 8.167 -5.652 -10.005 1.00 95.25 90 LEU A O 1
ATOM 706 N N . MET A 1 91 ? 9.135 -4.951 -8.110 1.00 93.75 91 MET A N 1
ATOM 707 C CA . MET A 1 91 ? 10.289 -4.329 -8.776 1.00 93.75 91 MET A CA 1
ATOM 708 C C . MET A 1 91 ? 11.073 -5.326 -9.642 1.00 93.75 91 MET A C 1
ATOM 710 O O . MET A 1 91 ? 11.471 -4.997 -10.760 1.00 93.75 91 MET A O 1
ATOM 714 N N . ARG A 1 92 ? 11.273 -6.562 -9.161 1.00 93.31 92 ARG A N 1
ATOM 715 C CA . ARG A 1 92 ? 11.929 -7.623 -9.939 1.00 93.31 92 ARG A CA 1
ATOM 716 C C . ARG A 1 92 ? 11.093 -8.034 -11.153 1.00 93.31 92 ARG A C 1
ATOM 718 O O . ARG A 1 92 ? 11.663 -8.164 -12.232 1.00 93.31 92 ARG A O 1
ATOM 725 N N . LYS A 1 93 ? 9.770 -8.187 -11.010 1.00 93.88 93 LYS A N 1
ATOM 726 C CA . LYS A 1 93 ? 8.865 -8.466 -12.141 1.00 93.88 93 LYS A CA 1
ATOM 727 C C . LYS A 1 93 ? 8.968 -7.373 -13.209 1.00 93.88 93 LYS A C 1
ATOM 729 O O . LYS A 1 93 ? 9.255 -7.670 -14.363 1.00 93.88 93 LYS A O 1
ATOM 734 N N . TYR A 1 94 ? 8.860 -6.108 -12.810 1.00 94.19 94 TYR A N 1
ATOM 735 C CA . TYR A 1 94 ? 8.918 -4.969 -13.730 1.00 94.19 94 TYR A CA 1
ATOM 736 C C . TYR A 1 94 ? 10.223 -4.881 -14.545 1.00 94.19 94 TYR A C 1
ATOM 738 O O . TYR A 1 94 ? 10.196 -4.466 -15.704 1.00 94.19 94 TYR A O 1
ATOM 746 N N . PHE A 1 95 ? 11.372 -5.265 -13.976 1.00 90.50 95 PHE A N 1
ATOM 747 C CA . PHE A 1 95 ? 12.660 -5.181 -14.678 1.00 90.50 95 PHE A CA 1
ATOM 748 C C . PHE A 1 95 ? 13.127 -6.476 -15.355 1.00 90.50 95 PHE A C 1
ATOM 750 O O . PHE A 1 95 ? 13.898 -6.384 -16.313 1.00 90.50 95 PHE A O 1
ATOM 757 N N . SER A 1 96 ? 12.718 -7.653 -14.871 1.00 88.62 96 SER A N 1
ATOM 758 C CA . SER A 1 96 ? 13.379 -8.930 -15.197 1.00 88.62 96 SER A CA 1
ATOM 759 C C . SER A 1 96 ? 12.446 -10.081 -15.589 1.00 88.62 96 SER A C 1
ATOM 761 O O . SER A 1 96 ? 12.947 -11.125 -15.996 1.00 88.62 96 SER A O 1
ATOM 763 N N . ASP A 1 97 ? 11.126 -9.931 -15.477 1.00 86.12 97 ASP A N 1
ATOM 764 C CA . ASP A 1 97 ? 10.162 -10.949 -15.910 1.00 86.12 97 ASP A CA 1
ATOM 765 C C . ASP A 1 97 ? 9.766 -10.696 -17.371 1.00 86.12 97 ASP A C 1
ATOM 767 O O . ASP A 1 97 ? 9.236 -9.637 -17.694 1.00 86.12 97 ASP A O 1
ATOM 771 N N . CYS A 1 98 ? 10.011 -11.654 -18.267 1.00 79.69 98 CYS A N 1
ATOM 772 C CA . CYS A 1 98 ? 9.784 -11.489 -19.706 1.00 79.69 98 CYS A CA 1
ATOM 773 C C . CYS A 1 98 ? 8.312 -11.261 -20.109 1.00 79.69 98 CYS A C 1
ATOM 775 O O . CYS A 1 98 ? 8.064 -10.759 -21.203 1.00 79.69 98 CYS A O 1
ATOM 777 N N . VAL A 1 99 ? 7.342 -11.589 -19.249 1.00 85.19 99 VAL A N 1
ATOM 778 C CA . VAL A 1 99 ? 5.901 -11.364 -19.480 1.00 85.19 99 VAL A CA 1
ATOM 779 C C . VAL A 1 99 ? 5.458 -9.986 -18.970 1.00 85.19 99 VAL A C 1
ATOM 781 O O . VAL A 1 99 ? 4.507 -9.386 -19.490 1.00 85.19 99 VAL A O 1
ATOM 784 N N . HIS A 1 100 ? 6.155 -9.482 -17.949 1.00 85.19 100 HIS A N 1
ATOM 785 C CA . HIS A 1 100 ? 5.787 -8.296 -17.174 1.00 85.19 100 HIS A CA 1
ATOM 786 C C . HIS A 1 100 ? 6.753 -7.105 -17.323 1.00 85.19 100 HIS A C 1
ATOM 788 O O . HIS A 1 100 ? 6.494 -6.029 -16.777 1.00 85.19 100 HIS A O 1
ATOM 794 N N . GLN A 1 101 ? 7.838 -7.259 -18.086 1.00 88.81 101 GLN A N 1
ATOM 795 C CA . GLN A 1 101 ? 8.886 -6.252 -18.227 1.00 88.81 101 GLN A CA 1
ATOM 796 C C . GLN A 1 101 ? 8.341 -4.914 -18.746 1.00 88.81 101 GLN A C 1
ATOM 798 O O . GLN A 1 101 ? 7.685 -4.847 -19.783 1.00 88.81 101 GLN A O 1
ATOM 803 N N . GLY A 1 102 ? 8.632 -3.831 -18.024 1.00 87.69 102 GLY A N 1
ATOM 804 C CA . GLY A 1 102 ? 8.241 -2.470 -18.397 1.00 87.69 102 GLY A CA 1
ATOM 805 C C . GLY A 1 102 ? 6.742 -2.159 -18.292 1.00 87.69 102 GLY A C 1
ATOM 806 O O . GLY A 1 102 ? 6.358 -1.014 -18.533 1.00 87.69 102 GLY A O 1
ATOM 807 N N . ARG A 1 103 ? 5.886 -3.118 -17.915 1.00 91.56 103 ARG A N 1
ATOM 808 C CA . ARG A 1 103 ? 4.432 -2.912 -17.838 1.00 91.56 103 ARG A CA 1
ATOM 809 C C . ARG A 1 103 ? 4.036 -2.242 -16.523 1.00 91.56 103 ARG A C 1
ATOM 811 O O . ARG A 1 103 ? 4.410 -2.689 -15.444 1.00 91.56 103 ARG A O 1
ATOM 818 N N . MET A 1 104 ? 3.243 -1.174 -16.610 1.00 91.25 104 MET A N 1
ATOM 819 C CA . MET A 1 104 ? 2.752 -0.442 -15.430 1.00 91.25 104 MET A CA 1
ATOM 820 C C . MET A 1 104 ? 1.755 -1.250 -14.586 1.00 91.25 104 MET A C 1
ATOM 822 O O . MET A 1 104 ? 1.624 -0.995 -13.389 1.00 91.25 104 MET A O 1
ATOM 826 N N . ASP A 1 105 ? 1.087 -2.240 -15.187 1.00 93.62 105 ASP A N 1
ATOM 827 C CA . ASP A 1 105 ? 0.100 -3.102 -14.521 1.00 93.62 105 ASP A CA 1
ATOM 828 C C . ASP A 1 105 ? 0.677 -3.930 -13.360 1.00 93.62 105 ASP A C 1
ATOM 830 O O . ASP A 1 105 ? -0.050 -4.261 -12.424 1.00 93.62 105 ASP A O 1
ATOM 834 N N . VAL A 1 106 ? 1.997 -4.154 -13.357 1.00 94.94 106 VAL A N 1
ATOM 835 C CA . VAL A 1 106 ? 2.773 -4.719 -12.241 1.00 94.94 106 VAL A CA 1
ATOM 836 C C . VAL A 1 106 ? 2.590 -3.925 -10.942 1.00 94.94 106 VAL A C 1
ATOM 838 O O . VAL A 1 106 ? 2.705 -4.505 -9.864 1.00 94.94 106 VAL A O 1
ATOM 841 N N . PHE A 1 107 ? 2.289 -2.626 -11.032 1.00 95.31 107 PHE A N 1
ATOM 842 C CA . PHE A 1 107 ? 2.055 -1.750 -9.882 1.00 95.31 107 PHE A CA 1
ATOM 843 C C . PHE A 1 107 ? 0.595 -1.310 -9.756 1.00 95.31 107 PHE A C 1
ATOM 845 O O . PHE A 1 107 ? 0.088 -1.275 -8.637 1.00 95.31 107 PHE A O 1
ATOM 852 N N . THR A 1 108 ? -0.107 -1.023 -10.862 1.00 95.25 108 THR A N 1
ATOM 853 C CA . THR A 1 108 ? -1.496 -0.534 -10.776 1.00 95.25 108 THR A CA 1
ATOM 854 C C . THR A 1 108 ? -2.466 -1.608 -10.287 1.00 95.25 108 THR A C 1
ATOM 856 O O . THR A 1 108 ? -3.261 -1.318 -9.404 1.00 95.25 108 THR A O 1
ATOM 859 N N . LEU A 1 109 ? -2.368 -2.858 -10.765 1.00 95.94 109 LEU A N 1
ATOM 860 C CA . LEU A 1 109 ? -3.297 -3.917 -10.340 1.00 95.94 109 LEU A CA 1
ATOM 861 C C . LEU A 1 109 ? -3.166 -4.256 -8.838 1.00 95.94 109 LEU A C 1
ATOM 863 O O . LEU A 1 109 ? -4.196 -4.421 -8.180 1.00 95.94 109 LEU A O 1
ATOM 867 N N . PRO A 1 110 ? -1.952 -4.320 -8.247 1.00 96.94 110 PRO A N 1
ATOM 868 C CA . PRO A 1 110 ? -1.808 -4.356 -6.794 1.00 96.94 110 PRO A CA 1
ATOM 869 C C . PRO A 1 110 ? -2.339 -3.114 -6.078 1.00 96.94 110 PRO A C 1
ATOM 871 O O . PRO A 1 110 ? -3.007 -3.264 -5.059 1.00 96.94 110 PRO A O 1
ATOM 874 N N . LEU A 1 111 ? -2.072 -1.905 -6.587 1.00 97.69 111 LEU A N 1
ATOM 875 C CA . LEU A 1 111 ? -2.558 -0.663 -5.974 1.00 97.69 111 LEU A CA 1
ATOM 876 C C . LEU A 1 111 ? -4.087 -0.624 -5.902 1.00 97.69 111 LEU A C 1
ATOM 878 O O . LEU A 1 111 ? -4.617 -0.399 -4.817 1.00 97.69 111 LEU A O 1
ATOM 882 N N . ASP A 1 112 ? -4.783 -0.928 -7.000 1.00 97.50 112 ASP A N 1
ATOM 883 C CA . ASP A 1 112 ? -6.250 -0.993 -7.056 1.00 97.50 112 ASP A CA 1
ATOM 884 C C . ASP A 1 112 ? -6.801 -1.894 -5.936 1.00 97.50 112 ASP A C 1
ATOM 886 O O . ASP A 1 112 ? -7.676 -1.494 -5.165 1.00 97.50 112 ASP A O 1
ATOM 890 N N . ARG A 1 113 ? -6.217 -3.091 -5.773 1.00 97.25 113 ARG A N 1
ATOM 891 C CA . ARG A 1 113 ? -6.626 -4.044 -4.735 1.00 97.25 113 ARG A CA 1
ATOM 892 C C . ARG A 1 113 ? -6.303 -3.571 -3.315 1.00 97.25 113 ARG A C 1
ATOM 894 O O . ARG A 1 113 ? -7.089 -3.801 -2.396 1.00 97.25 113 ARG A O 1
ATOM 901 N N . LEU A 1 114 ? -5.158 -2.923 -3.112 1.00 97.94 114 LEU A N 1
ATOM 902 C CA . LEU A 1 114 ? -4.782 -2.377 -1.807 1.00 97.94 114 LEU A CA 1
ATOM 903 C C . LEU A 1 114 ? -5.673 -1.185 -1.415 1.00 97.94 114 LEU A C 1
ATOM 905 O O . LEU A 1 114 ? -5.990 -1.043 -0.233 1.00 97.94 114 LEU A O 1
ATOM 909 N N . TYR A 1 115 ? -6.127 -0.371 -2.375 1.00 98.31 115 TYR A N 1
ATOM 910 C CA . TYR A 1 115 ? -7.067 0.725 -2.122 1.00 98.31 115 TYR A CA 1
ATOM 911 C C . TYR A 1 115 ? -8.446 0.234 -1.656 1.00 98.31 115 TYR A C 1
ATOM 913 O O . TYR A 1 115 ? -9.027 0.867 -0.774 1.00 98.31 115 TYR A O 1
ATOM 921 N N . GLU A 1 116 ? -8.945 -0.905 -2.156 1.00 97.56 116 GLU A N 1
ATOM 922 C CA . GLU A 1 116 ? -10.177 -1.524 -1.635 1.00 97.56 116 GLU A CA 1
ATOM 923 C C . GLU A 1 116 ? -10.061 -1.809 -0.127 1.00 97.56 116 GLU A C 1
ATOM 925 O O . GLU A 1 116 ? -10.908 -1.387 0.663 1.00 97.56 116 GLU A O 1
ATOM 930 N N . TRP A 1 117 ? -8.977 -2.471 0.298 1.00 98.06 117 TRP A N 1
ATOM 931 C CA . TRP A 1 117 ? -8.741 -2.748 1.718 1.00 98.06 117 TRP A CA 1
ATOM 932 C C . TRP A 1 117 ? -8.468 -1.491 2.533 1.00 98.06 117 TRP A C 1
ATOM 934 O O . TRP A 1 117 ? -8.917 -1.414 3.674 1.00 98.06 117 TRP A O 1
ATOM 944 N N . ARG A 1 118 ? -7.760 -0.506 1.967 1.00 98.19 118 ARG A N 1
ATOM 945 C CA . ARG A 1 118 ? -7.527 0.786 2.620 1.00 98.19 118 ARG A CA 1
ATOM 946 C C . ARG A 1 118 ? -8.848 1.458 2.960 1.00 98.19 118 ARG A C 1
ATOM 948 O O . ARG A 1 118 ? -9.023 1.859 4.104 1.00 98.19 118 ARG A O 1
ATOM 955 N N . HIS A 1 119 ? -9.774 1.522 2.004 1.00 98.19 119 HIS A N 1
ATOM 956 C CA . HIS A 1 119 ? -11.084 2.123 2.212 1.00 98.19 119 HIS A CA 1
ATOM 957 C C . HIS A 1 119 ? -11.847 1.413 3.339 1.00 98.19 119 HIS A C 1
ATOM 959 O O . HIS A 1 119 ? -12.235 2.060 4.310 1.00 98.19 119 HIS A O 1
ATOM 965 N N . SER A 1 120 ? -11.945 0.078 3.296 1.00 97.88 120 SER A N 1
ATOM 966 C C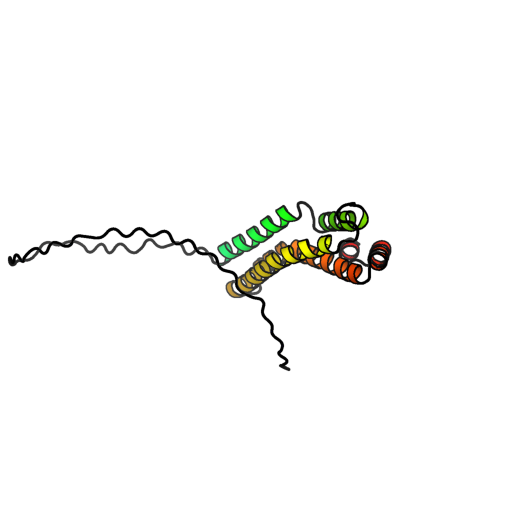A . SER A 1 120 ? -12.583 -0.698 4.371 1.00 97.88 120 SER A CA 1
ATOM 967 C C . SER A 1 120 ? -11.882 -0.571 5.732 1.00 97.88 120 SER A C 1
ATOM 969 O O . SER A 1 120 ? -12.532 -0.697 6.770 1.00 97.88 120 SER A O 1
ATOM 971 N N . TYR A 1 121 ? -10.565 -0.338 5.769 1.00 98.19 121 TYR A N 1
ATOM 972 C CA . TYR A 1 121 ? -9.833 -0.131 7.022 1.00 98.19 121 TYR A CA 1
ATOM 973 C C . TYR A 1 121 ? -10.038 1.282 7.579 1.00 98.19 121 TYR A C 1
ATOM 975 O O . TYR A 1 121 ? -10.202 1.448 8.785 1.00 98.19 121 TYR A O 1
ATOM 983 N N . GLU A 1 122 ? -10.066 2.299 6.715 1.00 97.81 122 GLU A N 1
ATOM 984 C CA . GLU A 1 122 ? -10.381 3.685 7.076 1.00 97.81 122 GLU A CA 1
ATOM 985 C C . GLU A 1 122 ? -11.822 3.810 7.609 1.00 97.81 122 GLU A C 1
ATOM 987 O O . GLU A 1 122 ? -12.028 4.487 8.617 1.00 97.81 122 GLU A O 1
ATOM 992 N N . GLU A 1 123 ? -12.791 3.084 7.033 1.00 98.06 123 GLU A N 1
ATOM 993 C CA . GLU A 1 123 ? -14.149 2.941 7.588 1.00 98.06 123 GLU A CA 1
ATOM 994 C C . GLU A 1 123 ? -14.129 2.370 9.013 1.00 98.06 123 GLU A C 1
ATOM 996 O O . GLU A 1 123 ? -14.694 2.968 9.930 1.00 98.06 123 GLU A O 1
ATOM 1001 N N . VAL A 1 124 ? -13.420 1.255 9.235 1.00 97.31 124 VAL A N 1
ATOM 1002 C CA . VAL A 1 124 ? -13.296 0.658 10.576 1.00 97.31 124 VAL A CA 1
ATOM 1003 C C . VAL A 1 124 ? -12.630 1.630 11.553 1.00 97.31 124 VAL A C 1
ATOM 1005 O O . VAL A 1 124 ? -13.095 1.756 12.681 1.00 97.31 124 VAL A O 1
ATOM 1008 N N . LEU A 1 125 ? -11.588 2.363 11.150 1.00 96.88 125 LEU A N 1
ATOM 1009 C CA . LEU A 1 125 ? -10.950 3.370 12.008 1.00 96.88 125 LEU A CA 1
ATOM 1010 C C . LEU A 1 125 ? -11.889 4.535 12.358 1.00 96.88 125 LEU A C 1
ATOM 1012 O O . LEU A 1 125 ? -11.829 5.033 13.485 1.00 96.88 125 LEU A O 1
ATOM 1016 N N . ALA A 1 126 ? -12.755 4.953 11.433 1.00 97.25 126 ALA A N 1
ATOM 1017 C CA . ALA A 1 126 ? -13.767 5.975 11.682 1.00 97.25 126 ALA A CA 1
ATOM 1018 C C . ALA A 1 126 ? -14.857 5.478 12.647 1.00 97.25 126 ALA A C 1
ATOM 1020 O O . ALA A 1 126 ? -15.208 6.188 13.588 1.00 97.25 126 ALA A O 1
ATOM 1021 N N . GLU A 1 127 ? -15.347 4.248 12.475 1.00 96.81 127 GLU A N 1
ATOM 1022 C CA . GLU A 1 127 ? -16.321 3.635 13.387 1.00 96.81 127 GLU A CA 1
ATOM 1023 C C . GLU A 1 127 ? -15.733 3.404 14.790 1.00 96.81 127 GLU A C 1
ATOM 1025 O O . GLU A 1 127 ? -16.378 3.716 15.789 1.00 96.81 127 GLU A O 1
ATOM 1030 N N . VAL A 1 128 ? -14.482 2.940 14.894 1.00 95.12 128 VAL A N 1
ATOM 1031 C CA . VAL A 1 128 ? -13.770 2.801 16.179 1.00 95.12 128 VAL A CA 1
ATOM 1032 C C . VAL A 1 128 ? -13.646 4.155 16.887 1.00 95.12 128 VAL A C 1
ATOM 1034 O O . VAL A 1 128 ? -13.898 4.244 18.088 1.00 95.12 128 VAL A O 1
ATOM 1037 N N . LEU A 1 129 ? -13.311 5.220 16.149 1.00 94.44 129 LEU A N 1
ATOM 1038 C CA . LEU A 1 129 ? -13.244 6.581 16.688 1.00 94.44 129 LEU A CA 1
ATOM 1039 C C . LEU A 1 129 ? -14.615 7.083 17.176 1.00 94.44 129 LEU A C 1
ATOM 1041 O O . LEU A 1 129 ? -14.670 7.800 18.170 1.00 94.44 129 LEU A O 1
ATOM 1045 N N . GLN A 1 130 ? -15.715 6.699 16.523 1.00 95.31 130 GLN A N 1
ATOM 1046 C CA . GLN A 1 130 ? -17.074 7.034 16.971 1.00 95.31 130 GLN A CA 1
ATOM 1047 C C . GLN A 1 130 ? -17.510 6.243 18.215 1.00 95.31 130 GLN A C 1
ATOM 1049 O O . GLN A 1 130 ? -18.258 6.773 19.033 1.00 95.31 130 GLN A O 1
ATOM 1054 N N . VAL A 1 131 ? -17.065 4.988 18.360 1.00 93.12 131 VAL A N 1
ATOM 1055 C CA . VAL A 1 131 ? -17.459 4.097 19.467 1.00 93.12 131 VAL A CA 1
ATOM 1056 C C . VAL A 1 131 ? -16.656 4.351 20.745 1.00 93.12 131 VAL A C 1
ATOM 1058 O O . VAL A 1 131 ? -17.248 4.415 21.819 1.00 93.12 131 VAL A O 1
ATOM 1061 N N . GLU A 1 132 ? -15.329 4.481 20.653 1.00 88.50 132 GLU A N 1
ATOM 1062 C CA . GLU A 1 132 ? -14.453 4.639 21.828 1.00 88.50 132 GLU A CA 1
ATOM 1063 C C . GLU A 1 132 ? -13.789 6.022 21.942 1.00 88.50 132 GLU A C 1
ATOM 1065 O O . GLU A 1 132 ? -13.334 6.393 23.024 1.00 88.50 132 GLU A O 1
ATOM 1070 N N . GLY A 1 133 ? -13.709 6.797 20.857 1.00 90.94 133 GLY A N 1
ATOM 1071 C CA . GLY A 1 133 ? -12.908 8.021 20.814 1.00 90.94 133 GLY A CA 1
ATOM 1072 C C . GLY A 1 133 ? -11.405 7.757 20.648 1.00 90.94 133 GLY A C 1
ATOM 1073 O O . GLY A 1 133 ? -10.970 6.734 20.112 1.00 90.94 133 GLY A O 1
ATOM 1074 N N . CYS A 1 134 ? -10.583 8.713 21.084 1.00 90.88 134 CYS A N 1
ATOM 1075 C CA . CYS A 1 134 ? -9.123 8.628 21.009 1.00 90.88 134 CYS A CA 1
ATOM 1076 C C . CYS A 1 134 ? -8.562 7.773 22.160 1.00 90.88 134 CYS A C 1
ATOM 1078 O O . CYS A 1 134 ? -8.105 8.309 23.169 1.00 90.88 134 CYS A O 1
ATOM 1080 N N . THR A 1 135 ? -8.619 6.445 22.021 1.00 92.25 135 THR A N 1
ATOM 1081 C CA . THR A 1 135 ? -8.116 5.487 23.023 1.00 92.25 135 THR A CA 1
ATOM 1082 C C . THR A 1 135 ? -6.827 4.785 22.574 1.00 92.25 135 THR A C 1
ATOM 1084 O O . THR A 1 135 ? -6.613 4.581 21.376 1.00 92.25 135 THR A O 1
ATOM 1087 N N . PRO A 1 136 ? -6.006 4.268 23.512 1.00 93.81 136 PRO A N 1
ATOM 1088 C CA . PRO A 1 136 ? -4.878 3.394 23.173 1.00 93.81 136 PRO A CA 1
ATOM 1089 C C . PRO A 1 136 ? -5.285 2.133 22.389 1.00 93.81 136 PRO A C 1
ATOM 1091 O O . PRO A 1 136 ? -4.484 1.577 21.634 1.00 93.81 136 PRO A O 1
ATOM 1094 N N . ARG A 1 137 ? -6.536 1.670 22.537 1.00 90.12 137 ARG A N 1
ATOM 1095 C CA . ARG A 1 137 ? -7.097 0.556 21.757 1.00 90.12 137 ARG A CA 1
ATOM 1096 C C . ARG A 1 137 ? -7.331 0.974 20.302 1.00 90.12 137 ARG A C 1
ATOM 1098 O O . ARG A 1 137 ? -6.911 0.247 19.405 1.00 90.12 137 ARG A O 1
ATOM 1105 N N . ARG A 1 138 ? -7.903 2.159 20.061 1.00 92.62 138 ARG A N 1
ATOM 1106 C CA . ARG A 1 138 ? -8.038 2.769 18.727 1.00 92.62 138 ARG A CA 1
ATOM 1107 C C . ARG A 1 138 ? -6.677 2.965 18.049 1.00 92.62 138 ARG A C 1
ATOM 1109 O O . ARG A 1 138 ? -6.522 2.605 16.882 1.00 92.62 138 ARG A O 1
ATOM 1116 N N . ASP A 1 139 ? -5.671 3.429 18.784 1.00 94.06 139 ASP A N 1
ATOM 1117 C CA . ASP A 1 139 ? -4.304 3.581 18.262 1.00 94.06 139 ASP A CA 1
ATOM 1118 C C . ASP A 1 139 ? -3.642 2.229 17.958 1.00 94.06 139 ASP A C 1
ATOM 1120 O O . ASP A 1 139 ? -2.913 2.094 16.975 1.00 94.06 139 ASP A O 1
ATOM 1124 N N . SER A 1 140 ? -3.953 1.195 18.746 1.00 94.69 140 SER A N 1
ATOM 1125 C CA . SER A 1 140 ? -3.514 -0.180 18.479 1.00 94.69 140 SER A CA 1
ATOM 1126 C C . SER A 1 140 ? -4.137 -0.747 17.197 1.00 94.69 140 SER A C 1
ATOM 1128 O O . SER A 1 140 ? -3.449 -1.450 16.457 1.00 94.69 140 SER A O 1
ATOM 1130 N N . VAL A 1 141 ? -5.401 -0.414 16.893 1.00 95.19 141 VAL A N 1
ATOM 1131 C CA . VAL A 1 141 ? -6.029 -0.745 15.600 1.00 95.19 141 VAL A CA 1
ATOM 1132 C C . VAL A 1 141 ? -5.350 0.029 14.466 1.00 95.19 141 VAL A C 1
ATOM 1134 O O . VAL A 1 141 ? -4.920 -0.595 13.504 1.00 95.19 141 VAL A O 1
ATOM 1137 N N . GLN A 1 142 ? -5.134 1.347 14.584 1.00 96.06 142 GLN A N 1
ATOM 1138 C CA . GLN A 1 142 ? -4.418 2.099 13.538 1.00 96.06 142 GLN A CA 1
ATOM 1139 C C . GLN A 1 142 ? -3.022 1.511 13.270 1.00 96.06 142 GLN A C 1
ATOM 1141 O O . GLN A 1 142 ? -2.665 1.263 12.118 1.00 96.06 142 GLN A O 1
ATOM 1146 N N . LYS A 1 143 ? -2.252 1.224 14.326 1.00 96.81 143 LYS A N 1
ATOM 1147 C CA . LYS A 1 143 ? -0.910 0.638 14.220 1.00 96.81 143 LYS A CA 1
ATOM 1148 C C . LYS A 1 143 ? -0.921 -0.753 13.577 1.00 96.81 143 LYS A C 1
ATOM 1150 O O . LYS A 1 143 ? 0.009 -1.080 12.845 1.00 96.81 143 LYS A O 1
ATOM 1155 N N . ALA A 1 144 ? -1.953 -1.563 13.812 1.00 96.06 144 ALA A N 1
ATOM 1156 C CA . ALA A 1 144 ? -2.085 -2.879 13.187 1.00 96.06 144 ALA A CA 1
ATOM 1157 C C . ALA A 1 144 ? -2.335 -2.800 11.668 1.00 96.06 144 ALA A C 1
ATOM 1159 O O . ALA A 1 144 ? -1.881 -3.677 10.933 1.00 96.06 144 ALA A O 1
ATOM 1160 N N . GLY A 1 145 ? -2.993 -1.735 11.196 1.00 96.81 145 GLY A N 1
ATOM 1161 C CA . GLY A 1 145 ? -3.175 -1.443 9.771 1.00 96.81 145 GLY A CA 1
ATOM 1162 C C . GLY A 1 145 ? -1.940 -0.865 9.072 1.00 96.81 145 GLY A C 1
ATOM 1163 O O . GLY A 1 145 ? -1.879 -0.887 7.846 1.00 96.81 145 GLY A O 1
ATOM 1164 N N . GLN A 1 146 ? -0.936 -0.380 9.812 1.00 97.06 146 GLN A N 1
ATOM 1165 C CA . GLN A 1 146 ? 0.228 0.321 9.252 1.00 97.06 146 GLN A CA 1
ATOM 1166 C C . GLN A 1 146 ? 0.938 -0.416 8.088 1.00 97.06 146 GLN A C 1
ATOM 1168 O O . GLN A 1 146 ? 1.229 0.243 7.091 1.00 97.06 146 GLN A O 1
ATOM 1173 N N . PRO A 1 147 ? 1.137 -1.754 8.105 1.00 97.50 147 PRO A N 1
ATOM 1174 C CA . PRO A 1 147 ? 1.739 -2.479 6.978 1.00 97.50 147 PRO A CA 1
ATOM 1175 C C . PRO A 1 147 ? 0.977 -2.361 5.645 1.00 97.50 147 PRO A C 1
ATOM 1177 O O . PRO A 1 147 ? 1.607 -2.388 4.586 1.00 97.50 147 PRO A O 1
ATOM 1180 N N . LEU A 1 148 ? -0.353 -2.199 5.676 1.00 98.25 148 LEU A N 1
ATOM 1181 C CA . LEU A 1 148 ? -1.171 -1.956 4.481 1.00 98.25 148 LEU A CA 1
ATOM 1182 C C . LEU A 1 148 ? -0.887 -0.555 3.921 1.00 98.25 148 LEU A C 1
ATOM 1184 O O . LEU A 1 148 ? -0.573 -0.418 2.740 1.00 98.25 148 LEU A O 1
ATOM 1188 N N . PHE A 1 149 ? -0.923 0.468 4.781 1.00 97.75 149 PHE A N 1
ATOM 1189 C CA . PHE A 1 149 ? -0.626 1.852 4.396 1.00 97.75 149 PHE A CA 1
ATOM 1190 C C . PHE A 1 149 ? 0.816 2.024 3.892 1.00 97.75 149 PHE A C 1
ATOM 1192 O O . PHE A 1 149 ? 1.037 2.725 2.906 1.00 97.75 149 PHE A O 1
ATOM 1199 N N . ASP A 1 150 ? 1.791 1.351 4.511 1.00 97.19 150 ASP A N 1
ATOM 1200 C CA . ASP A 1 150 ? 3.179 1.358 4.044 1.00 97.19 150 ASP A CA 1
ATOM 1201 C C . ASP A 1 150 ? 3.335 0.671 2.686 1.00 97.19 150 ASP A C 1
ATOM 1203 O O . ASP A 1 150 ? 3.994 1.230 1.814 1.00 97.19 150 ASP A O 1
ATOM 1207 N N . THR A 1 151 ? 2.688 -0.481 2.461 1.00 98.12 151 THR A N 1
ATOM 1208 C CA . THR A 1 151 ? 2.695 -1.131 1.136 1.00 98.12 151 THR A CA 1
ATOM 1209 C C . THR A 1 151 ? 2.156 -0.190 0.060 1.00 98.12 151 THR A C 1
ATOM 1211 O O . THR A 1 151 ? 2.797 -0.023 -0.974 1.00 98.12 151 THR A O 1
ATOM 1214 N N . ILE A 1 152 ? 1.022 0.472 0.315 1.00 98.31 152 ILE A N 1
ATOM 1215 C CA . ILE A 1 152 ? 0.429 1.442 -0.619 1.00 98.31 152 ILE A CA 1
ATOM 1216 C C . ILE A 1 152 ? 1.418 2.570 -0.917 1.00 98.31 152 ILE A C 1
ATOM 1218 O O . ILE A 1 152 ? 1.761 2.777 -2.077 1.00 98.31 152 ILE A O 1
ATOM 1222 N N . ARG A 1 153 ? 1.966 3.218 0.119 1.00 97.81 153 ARG A N 1
ATOM 1223 C CA . ARG A 1 153 ? 2.959 4.296 -0.017 1.00 97.81 153 ARG A CA 1
ATOM 1224 C C . ARG A 1 153 ? 4.192 3.868 -0.821 1.00 97.81 153 ARG A C 1
ATOM 1226 O O . ARG A 1 153 ? 4.744 4.665 -1.574 1.00 97.81 153 ARG A O 1
ATOM 1233 N N . TYR A 1 154 ? 4.649 2.626 -0.657 1.00 97.56 154 TYR A N 1
ATOM 1234 C CA . TYR A 1 154 ? 5.790 2.091 -1.402 1.00 97.56 154 TYR A CA 1
ATOM 1235 C C . TYR A 1 154 ? 5.475 1.874 -2.883 1.00 97.56 154 TYR A C 1
ATOM 1237 O O . TYR A 1 154 ? 6.324 2.162 -3.727 1.00 97.56 154 TYR A O 1
ATOM 1245 N N . LEU A 1 155 ? 4.271 1.398 -3.210 1.00 97.44 155 LEU A N 1
ATOM 1246 C CA . LEU A 1 155 ? 3.860 1.201 -4.600 1.00 97.44 155 LEU A CA 1
ATOM 1247 C C . LEU A 1 155 ? 3.485 2.514 -5.296 1.00 97.44 155 LEU A C 1
ATOM 1249 O O . LEU A 1 155 ? 3.825 2.667 -6.464 1.00 97.44 155 LEU A O 1
ATOM 1253 N N . GLU A 1 156 ? 2.866 3.469 -4.596 1.00 97.38 156 GLU A N 1
ATOM 1254 C CA . GLU A 1 156 ? 2.594 4.828 -5.093 1.00 97.38 156 GLU A CA 1
ATOM 1255 C C . GLU A 1 156 ? 3.896 5.528 -5.524 1.00 97.38 156 GLU A C 1
ATOM 1257 O O . GLU A 1 156 ? 4.001 6.016 -6.646 1.00 97.38 156 GLU A O 1
ATOM 1262 N N . ASP A 1 157 ? 4.921 5.521 -4.668 1.00 96.38 157 ASP A N 1
ATOM 1263 C CA . ASP A 1 157 ? 6.222 6.160 -4.921 1.00 96.38 157 ASP A CA 1
ATOM 1264 C C . ASP A 1 157 ? 6.988 5.527 -6.105 1.00 96.38 157 ASP A C 1
ATOM 1266 O O . ASP A 1 157 ? 7.606 6.221 -6.924 1.00 96.38 157 ASP A O 1
ATOM 1270 N N . ILE A 1 158 ? 6.881 4.202 -6.260 1.00 95.19 158 ILE A N 1
ATOM 1271 C CA . ILE A 1 158 ? 7.404 3.486 -7.431 1.00 95.19 158 ILE A CA 1
ATOM 1272 C C . ILE A 1 158 ? 6.590 3.820 -8.684 1.00 95.19 158 ILE A C 1
ATOM 1274 O O . ILE A 1 158 ? 7.182 4.107 -9.720 1.00 95.19 158 ILE A O 1
ATOM 1278 N N . TRP A 1 159 ? 5.259 3.819 -8.607 1.00 95.06 159 TRP A N 1
ATOM 1279 C CA . TRP A 1 159 ? 4.374 4.121 -9.734 1.00 95.06 159 TRP A CA 1
ATOM 1280 C C . TRP A 1 159 ? 4.588 5.545 -10.266 1.00 95.06 159 TRP A C 1
ATOM 1282 O O . TRP A 1 159 ? 4.771 5.717 -11.472 1.00 95.06 159 TRP A O 1
ATOM 1292 N N . CYS A 1 160 ? 4.710 6.538 -9.380 1.00 94.62 160 CYS A N 1
ATOM 1293 C CA . CYS A 1 160 ? 5.129 7.899 -9.727 1.00 94.62 160 CYS A CA 1
ATOM 1294 C C . CYS A 1 160 ? 6.483 7.909 -10.457 1.00 94.62 160 CYS A C 1
ATOM 1296 O O . CYS A 1 160 ? 6.619 8.528 -11.509 1.00 94.62 160 CYS A O 1
ATOM 1298 N N . SER A 1 161 ? 7.470 7.156 -9.963 1.00 94.38 161 SER A N 1
ATOM 1299 C CA . SER A 1 161 ? 8.783 7.027 -10.616 1.00 94.38 161 SER A CA 1
ATOM 1300 C C . SER A 1 161 ? 8.742 6.282 -11.964 1.00 94.38 161 SER A C 1
ATOM 1302 O O . SER A 1 161 ? 9.662 6.426 -12.768 1.00 94.38 161 SER A O 1
ATOM 1304 N N . VAL A 1 162 ? 7.716 5.460 -12.210 1.00 93.25 162 VAL A N 1
ATOM 1305 C CA . VAL A 1 162 ? 7.507 4.701 -13.457 1.00 93.25 162 VAL A CA 1
ATOM 1306 C C . VAL A 1 162 ? 6.810 5.536 -14.527 1.00 93.25 162 VAL A C 1
ATOM 1308 O O . VAL A 1 162 ? 7.095 5.329 -15.705 1.00 93.25 162 VAL A O 1
ATOM 1311 N N . ILE A 1 163 ? 5.955 6.492 -14.147 1.00 93.31 163 ILE A N 1
ATOM 1312 C CA . ILE A 1 163 ? 5.346 7.461 -15.076 1.00 93.31 163 ILE A CA 1
ATOM 1313 C C . ILE A 1 163 ? 6.434 8.283 -15.789 1.00 93.31 163 ILE A C 1
ATOM 1315 O O . ILE A 1 163 ? 6.385 8.439 -17.006 1.00 93.31 163 ILE A O 1
ATOM 1319 N N . GLU A 1 164 ? 7.476 8.689 -15.058 1.00 92.12 164 GLU A N 1
ATOM 1320 C CA . GLU A 1 164 ? 8.688 9.341 -15.594 1.00 92.12 164 GLU A CA 1
ATOM 1321 C C . GLU A 1 164 ? 9.611 8.382 -16.390 1.00 92.12 164 GLU A C 1
ATOM 1323 O O . GLU A 1 164 ? 10.636 8.777 -16.951 1.00 92.12 164 GLU A O 1
ATOM 1328 N N . GLY A 1 165 ? 9.261 7.095 -16.446 1.00 89.00 165 GLY A N 1
ATOM 1329 C CA . GLY A 1 165 ? 9.904 6.064 -17.253 1.00 89.00 165 GLY A CA 1
ATOM 1330 C C . GLY A 1 165 ? 10.935 5.187 -16.519 1.00 89.00 165 GLY A C 1
ATOM 1331 O O . GLY A 1 165 ? 11.421 5.511 -15.431 1.00 89.00 165 GLY A O 1
ATOM 1332 N N . PRO A 1 166 ? 11.358 4.058 -17.130 1.00 90.31 166 PRO A N 1
ATOM 1333 C CA . PRO A 1 166 ? 12.218 3.066 -16.472 1.00 90.31 166 PRO A CA 1
ATOM 1334 C C . PRO A 1 166 ? 13.568 3.614 -15.979 1.00 90.31 166 PRO A C 1
ATOM 1336 O O . PRO A 1 166 ? 14.139 3.091 -15.020 1.00 90.31 166 PRO A O 1
ATOM 1339 N N . ALA A 1 167 ? 14.106 4.648 -16.634 1.00 92.44 167 ALA A N 1
ATOM 1340 C CA . ALA A 1 167 ? 15.369 5.281 -16.252 1.00 92.44 167 ALA A CA 1
ATOM 1341 C C . ALA A 1 167 ? 15.243 6.132 -14.974 1.00 92.44 167 ALA A C 1
ATOM 1343 O O . ALA A 1 167 ? 16.166 6.129 -14.150 1.00 92.44 167 ALA A O 1
ATOM 1344 N N . ALA A 1 168 ? 14.101 6.799 -14.773 1.00 94.25 168 ALA A N 1
ATOM 1345 C CA . ALA A 1 168 ? 13.810 7.557 -13.561 1.00 94.25 168 ALA A CA 1
ATOM 1346 C C . ALA A 1 168 ? 13.710 6.614 -12.352 1.00 94.25 168 ALA A C 1
ATOM 1348 O O . ALA A 1 168 ? 14.452 6.789 -11.383 1.00 94.25 168 ALA A O 1
ATOM 1349 N N . LEU A 1 169 ? 12.928 5.530 -12.462 1.00 94.50 169 LEU A N 1
ATOM 1350 C CA . LEU A 1 169 ? 12.833 4.501 -11.418 1.00 94.50 169 LEU A CA 1
ATOM 1351 C C . LEU A 1 169 ? 14.197 3.880 -11.058 1.00 94.50 169 LEU A C 1
ATOM 1353 O O . LEU A 1 169 ? 14.524 3.764 -9.874 1.00 94.50 169 LEU A O 1
ATOM 1357 N N . ARG A 1 170 ? 15.033 3.512 -12.045 1.00 93.31 170 ARG A N 1
ATOM 1358 C CA . ARG A 1 170 ? 16.403 3.018 -11.773 1.00 93.31 170 ARG A CA 1
ATOM 1359 C C . ARG A 1 170 ? 17.240 4.052 -11.019 1.00 93.31 170 ARG A C 1
ATOM 1361 O O . ARG A 1 170 ? 17.959 3.699 -10.086 1.00 93.31 170 ARG A O 1
ATOM 1368 N N . THR A 1 171 ? 17.140 5.323 -11.403 1.00 95.38 171 THR A N 1
ATOM 1369 C CA . THR A 1 171 ? 17.874 6.422 -10.761 1.00 95.38 171 THR A CA 1
ATOM 1370 C C . THR A 1 171 ? 17.427 6.616 -9.312 1.00 95.38 171 THR A C 1
ATOM 1372 O O . THR A 1 171 ? 18.280 6.704 -8.428 1.00 95.38 171 THR A O 1
ATOM 1375 N N . ALA A 1 172 ? 16.117 6.608 -9.046 1.00 95.00 172 ALA A N 1
ATOM 1376 C CA . ALA A 1 172 ? 15.560 6.693 -7.697 1.00 95.00 172 ALA A CA 1
ATOM 1377 C C . ALA A 1 172 ? 15.998 5.508 -6.818 1.00 95.00 172 ALA A C 1
ATOM 1379 O O . ALA A 1 172 ? 16.481 5.715 -5.702 1.00 95.00 172 ALA A O 1
ATOM 1380 N N . TYR A 1 173 ? 15.920 4.281 -7.347 1.00 93.44 173 TYR A N 1
ATOM 1381 C CA . TYR A 1 173 ? 16.337 3.063 -6.647 1.00 93.44 173 TYR A CA 1
ATOM 1382 C C . TYR A 1 173 ? 17.834 3.056 -6.298 1.00 93.44 173 TYR A C 1
ATOM 1384 O O . TYR A 1 173 ? 18.208 2.709 -5.172 1.00 93.44 173 TYR A O 1
ATOM 1392 N N . ASN A 1 174 ? 18.697 3.447 -7.241 1.00 93.12 174 ASN A N 1
ATOM 1393 C CA . ASN A 1 174 ? 20.147 3.477 -7.038 1.00 93.12 174 ASN A CA 1
ATOM 1394 C C . ASN A 1 174 ? 20.555 4.550 -6.019 1.00 93.12 174 ASN A C 1
ATOM 1396 O O . ASN A 1 174 ? 21.392 4.288 -5.159 1.00 93.12 174 ASN A O 1
ATOM 1400 N N . LYS A 1 175 ? 19.914 5.726 -6.063 1.00 94.75 175 LYS A N 1
ATOM 1401 C CA . LYS A 1 175 ? 20.140 6.837 -5.121 1.00 94.75 175 LYS A CA 1
ATOM 1402 C C . LYS A 1 175 ? 19.431 6.669 -3.763 1.00 94.75 175 LYS A C 1
ATOM 1404 O O . LYS A 1 175 ? 19.439 7.603 -2.969 1.00 94.75 175 LYS A O 1
ATOM 1409 N N . LYS A 1 176 ? 18.810 5.510 -3.490 1.00 92.62 176 LYS A N 1
ATOM 1410 C CA . LYS A 1 176 ? 18.056 5.213 -2.251 1.00 92.62 176 LYS A CA 1
ATOM 1411 C C . LYS A 1 176 ? 16.933 6.217 -1.945 1.00 92.62 176 LYS A C 1
ATOM 1413 O O . LYS A 1 176 ? 16.625 6.487 -0.785 1.00 92.62 176 LYS A O 1
ATOM 1418 N N . LEU A 1 177 ? 16.325 6.786 -2.987 1.00 93.69 177 LEU A N 1
ATOM 1419 C CA . LEU A 1 177 ? 15.313 7.838 -2.852 1.00 93.69 177 LEU A CA 1
ATOM 1420 C C . LEU A 1 177 ? 13.902 7.292 -2.621 1.00 93.69 177 LEU A C 1
ATOM 1422 O O . LEU A 1 177 ? 13.041 8.053 -2.192 1.00 93.69 177 LEU A O 1
ATOM 1426 N N . LEU A 1 178 ? 13.672 6.004 -2.879 1.00 94.62 178 LEU A N 1
ATOM 1427 C CA . LEU A 1 178 ? 12.338 5.425 -2.785 1.00 94.62 178 LEU A CA 1
ATOM 1428 C C . LEU A 1 178 ? 11.879 5.269 -1.320 1.00 94.62 178 LEU A C 1
ATOM 1430 O O . LEU A 1 178 ? 12.666 4.932 -0.431 1.00 94.62 178 LEU A O 1
ATOM 1434 N N . ALA A 1 179 ? 10.580 5.432 -1.083 1.00 93.94 179 ALA A N 1
ATOM 1435 C CA . ALA A 1 179 ? 9.913 5.502 0.219 1.00 93.94 179 ALA A CA 1
ATOM 1436 C C . ALA A 1 179 ? 10.281 4.366 1.197 1.00 93.94 179 ALA A C 1
ATOM 1438 O O . ALA A 1 179 ? 10.559 4.615 2.371 1.00 93.94 179 ALA A O 1
ATOM 1439 N N . TRP A 1 180 ? 10.324 3.129 0.703 1.00 92.12 180 TRP A N 1
ATOM 1440 C CA . TRP A 1 180 ? 10.766 1.926 1.418 1.00 92.12 180 TRP A CA 1
ATOM 1441 C C . TRP A 1 180 ? 12.257 1.880 1.761 1.00 92.12 180 TRP A C 1
ATOM 1443 O O . TRP A 1 180 ? 12.616 1.405 2.830 1.00 92.12 180 TRP A O 1
ATOM 1453 N N . GLN A 1 181 ? 13.136 2.389 0.894 1.00 91.31 181 GLN A N 1
ATOM 1454 C CA . GLN A 1 181 ? 14.581 2.388 1.129 1.00 91.31 181 GLN A CA 1
ATOM 1455 C C . GLN A 1 181 ? 14.955 3.389 2.220 1.00 91.31 181 GLN A C 1
ATOM 1457 O O . GLN A 1 181 ? 15.926 3.163 2.932 1.00 91.31 181 GLN A O 1
ATOM 1462 N N . ARG A 1 182 ? 14.185 4.475 2.356 1.00 88.31 182 ARG A N 1
ATOM 1463 C CA . ARG A 1 182 ? 14.313 5.461 3.441 1.00 88.31 182 ARG A CA 1
ATOM 1464 C C . ARG A 1 182 ? 13.742 4.968 4.772 1.00 88.31 182 ARG A C 1
ATOM 1466 O O . ARG A 1 182 ? 14.204 5.405 5.811 1.00 88.31 182 ARG A O 1
ATOM 1473 N N . ALA A 1 183 ? 12.757 4.069 4.743 1.00 81.50 183 ALA A N 1
ATOM 1474 C CA . ALA A 1 183 ? 12.158 3.479 5.944 1.00 81.50 183 ALA A CA 1
ATOM 1475 C C . ALA A 1 183 ? 13.002 2.344 6.565 1.00 81.50 183 ALA A C 1
ATOM 1477 O O . ALA A 1 183 ? 12.678 1.868 7.648 1.00 81.50 183 ALA A O 1
ATOM 1478 N N . THR A 1 184 ? 14.056 1.892 5.874 1.00 74.75 184 THR A N 1
ATOM 1479 C CA . THR A 1 184 ? 14.981 0.834 6.322 1.00 74.75 184 THR A CA 1
ATOM 1480 C C . THR A 1 184 ? 16.424 1.331 6.489 1.00 74.75 184 THR A C 1
ATOM 1482 O O . THR A 1 184 ? 17.353 0.534 6.349 1.00 74.75 184 THR A O 1
ATOM 1485 N N . GLN A 1 185 ? 16.611 2.640 6.675 1.00 58.59 185 GLN A N 1
ATOM 1486 C CA . GLN A 1 185 ? 17.885 3.296 7.004 1.00 58.59 185 GLN A CA 1
ATOM 1487 C C . GLN A 1 185 ? 17.854 3.742 8.466 1.00 58.59 185 GLN A C 1
ATOM 1489 O O . GLN A 1 185 ? 18.913 3.608 9.110 1.00 58.59 185 GLN A O 1
#

Radius of gyration: 30.28 Å; chains: 1; bounding box: 93×52×57 Å

Foldseek 3Di:
DDDDDDDDDDDDDDDDDDDDDDDDDDDDDDDDDDDDDDDDDDDDDDPPPPDPPPPPPDQVVVVLVVQLVVLLVVVCVVQVDFLLVSLVVLVCQCPPPPVRDLNLCSLVVVLVVLVVSVVSLVVSLVVCCVRPNPDPVSVVSVVSCVRSVLSNQQSVQLSVQCVVNPVSSVVCVVVLNGPVSVVVD

Organism: NCBI:txid1076256

pLDDT: mean 77.59, std 25.35, range [30.36, 98.31]